Protein AF-A0A0L9V2R9-F1 (afdb_monomer_lite)

Foldseek 3Di:
DDWDFQVRVLQPPPDDQDPVVLVLLLVLLVVVLLVQVVVVHGPLDLFRRQKIQAPPDDPPPPDPDDDDDDDDDYDDDDDDDDDDDDDDDDDDDDDDDDDDDDDDDDDPPPPDDDSMDGHDDDPPDDDDPDDDDDPPVVVVVVVVVVVVVLRSVLLQALVVVVVDDDGSLSVLLSSLSSLLSSQPRDNDPVSVSVQSVCVLVLRHDVVCCVPPVPSSVLSSQSSPNDSVSRDDSD

InterPro domains:
  IPR000719 Protein kinase domain [PS50011] (1-234)
  IPR011009 Protein kinase-like domain superfamily [SSF56112] (4-233)
  IPR044630 WD-repeat protein SPA1/2/3/4 [PTHR44218] (3-233)

Organism: Phaseolus angularis (NCBI:txid3914)

pLDDT: mean 72.8, std 26.51, range [23.69, 98.31]

Sequence (234 aa):
MGDTSLRQWLDNPQRSVNFCECFNIFRQIVEIVHVAHSQGNAVHNVRPSCFVMSSFSHASSMDPATCSDADLDTPEEDSEIKTPTLTPTCDMHQQRCLGSDDFVPAKTSIASLSSVVFVPPTSLMEDIAGKDEEVAGKRQLYAIKQELVMELSWYTSPEEVAGAVRSCASDIFQLGVLLFELFYPLSRTEEKSRTMSSLRNRVLPPQLLLKWPKEASFCLWLLHPEPSHRPTIG

Secondary structure (DSSP, 8-state):
-PPEEHHHHHT-TT----HHHHHHHHHHHHHHHHHHHHTT---S--SGGGEEE---------------------------------------------------------TTS-SEEE-PPP------------HHHHHHHHHHHHHHHHHHHHH--HHHHTTPPP-HHHHHHHHHHHHHHHHS---SHHHHHHHHHHHHTT---HHHHHH-HHHHHHHHHHT-SSGGGSPP--

Structure (mmCIF, N/CA/C/O backbone):
data_AF-A0A0L9V2R9-F1
#
_entry.id   AF-A0A0L9V2R9-F1
#
loop_
_atom_site.group_PDB
_atom_site.id
_atom_site.type_symbol
_atom_site.label_atom_id
_atom_site.label_alt_id
_atom_site.label_comp_id
_atom_site.label_asym_id
_atom_site.label_entity_id
_atom_site.label_seq_id
_atom_site.pdbx_PDB_ins_code
_atom_site.Cartn_x
_atom_site.Cartn_y
_atom_site.Cartn_z
_atom_site.occupancy
_atom_site.B_iso_or_equiv
_atom_site.auth_seq_id
_atom_site.auth_comp_id
_atom_site.auth_asym_id
_atom_site.auth_atom_id
_atom_site.pdbx_PDB_model_num
ATOM 1 N N . MET A 1 1 ? -0.683 25.177 12.224 1.00 47.25 1 MET A N 1
ATOM 2 C CA . MET A 1 1 ? -0.540 23.756 12.607 1.00 47.25 1 MET A CA 1
ATOM 3 C C . MET A 1 1 ? 0.356 23.129 11.561 1.00 47.25 1 MET A C 1
ATOM 5 O O . MET A 1 1 ? 0.175 23.454 10.398 1.00 47.25 1 MET A O 1
ATOM 9 N N . GLY A 1 2 ? 1.403 22.423 11.986 1.00 59.56 2 GLY A N 1
ATOM 10 C CA . GLY A 1 2 ? 2.469 21.968 11.094 1.00 59.56 2 GLY A CA 1
ATOM 11 C C . GLY A 1 2 ? 2.037 20.814 10.196 1.00 59.56 2 GLY A C 1
ATOM 12 O O . GLY A 1 2 ? 1.174 20.019 10.568 1.00 59.56 2 GLY A O 1
ATOM 13 N N . ASP A 1 3 ? 2.675 20.736 9.037 1.00 75.31 3 ASP A N 1
ATOM 14 C CA . ASP A 1 3 ? 2.598 19.610 8.117 1.00 75.31 3 ASP A CA 1
ATOM 15 C C . ASP A 1 3 ? 2.971 18.305 8.848 1.00 75.31 3 ASP A C 1
ATOM 17 O O . ASP A 1 3 ? 4.060 18.189 9.412 1.00 75.31 3 ASP A O 1
ATOM 21 N N . THR A 1 4 ? 2.053 17.334 8.888 1.00 88.50 4 THR A N 1
ATOM 22 C CA . THR A 1 4 ? 2.271 16.023 9.532 1.00 88.50 4 THR A CA 1
ATOM 23 C C . THR A 1 4 ? 2.564 14.991 8.449 1.00 88.50 4 THR A C 1
ATOM 25 O O . THR A 1 4 ? 1.848 14.935 7.450 1.00 88.50 4 THR A O 1
ATOM 28 N N . SER A 1 5 ? 3.601 14.162 8.602 1.00 91.19 5 SER A N 1
ATOM 29 C CA . SER A 1 5 ? 3.856 13.104 7.613 1.00 91.19 5 SER A CA 1
ATOM 30 C C . SER A 1 5 ? 2.785 12.012 7.681 1.00 91.19 5 SER A C 1
ATOM 32 O O . SER A 1 5 ? 2.210 11.754 8.742 1.00 91.19 5 SER A O 1
ATOM 34 N N . LEU A 1 6 ? 2.528 11.316 6.571 1.00 92.81 6 LEU A N 1
ATOM 35 C CA . LEU A 1 6 ? 1.576 10.202 6.573 1.00 92.81 6 LEU A CA 1
ATO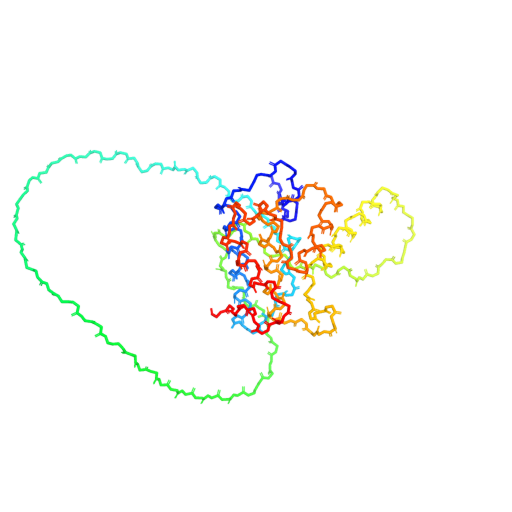M 36 C C . LEU A 1 6 ? 2.030 9.086 7.529 1.00 92.81 6 LEU A C 1
ATOM 38 O O . LEU A 1 6 ? 1.193 8.452 8.168 1.00 92.81 6 LEU A O 1
ATOM 42 N N . ARG A 1 7 ? 3.346 8.889 7.697 1.00 92.31 7 ARG A N 1
ATOM 43 C CA . ARG A 1 7 ? 3.908 7.983 8.716 1.00 92.31 7 ARG A CA 1
ATOM 44 C C . ARG A 1 7 ? 3.469 8.384 10.128 1.00 92.31 7 ARG A C 1
ATOM 46 O O . ARG A 1 7 ? 2.902 7.559 10.837 1.00 92.31 7 ARG A O 1
ATOM 53 N N . GLN A 1 8 ? 3.656 9.653 10.497 1.00 89.69 8 GLN A N 1
ATOM 54 C CA . GLN A 1 8 ? 3.243 10.180 11.804 1.00 89.69 8 GLN A CA 1
ATOM 55 C C . GLN A 1 8 ? 1.731 10.060 12.026 1.00 89.69 8 GLN A C 1
ATOM 57 O O . GLN A 1 8 ? 1.295 9.745 13.132 1.00 89.69 8 GLN A O 1
ATOM 62 N N . TRP A 1 9 ? 0.928 10.281 10.982 1.00 92.00 9 TRP A N 1
ATOM 63 C CA . TRP A 1 9 ? -0.521 10.105 11.063 1.00 92.00 9 TRP A CA 1
ATOM 64 C C . TRP A 1 9 ? -0.913 8.635 11.272 1.00 92.00 9 TRP A C 1
ATOM 66 O O . TRP A 1 9 ? -1.737 8.348 12.140 1.00 92.00 9 TRP A O 1
ATOM 76 N N . LEU A 1 10 ? -0.300 7.696 10.537 1.00 92.38 10 LEU A N 1
ATOM 77 C CA . LEU A 1 10 ? -0.572 6.257 10.658 1.00 92.38 10 LEU A CA 1
ATOM 78 C C . LEU A 1 10 ? -0.245 5.704 12.047 1.00 92.38 10 LEU A C 1
ATOM 80 O O . LEU A 1 10 ? -1.002 4.872 12.553 1.00 92.38 10 LEU A O 1
ATOM 84 N N . ASP A 1 11 ? 0.848 6.178 12.646 1.00 90.38 11 ASP A N 1
ATOM 85 C CA . ASP A 1 11 ? 1.344 5.703 13.940 1.00 90.38 11 ASP A CA 1
ATOM 86 C C . ASP A 1 11 ? 0.662 6.385 15.141 1.00 90.38 11 ASP A C 1
ATOM 88 O O . ASP A 1 11 ? 0.962 6.065 16.293 1.00 90.38 11 ASP A O 1
ATOM 92 N N . ASN A 1 12 ? -0.301 7.287 14.909 1.00 89.75 12 ASN A N 1
ATOM 93 C CA . ASN A 1 12 ? -1.099 7.877 15.979 1.00 89.75 12 ASN A CA 1
ATOM 94 C C . ASN A 1 12 ? -1.960 6.791 16.670 1.00 89.75 12 ASN A C 1
ATOM 96 O O . ASN A 1 12 ? -2.891 6.262 16.056 1.00 89.75 12 ASN A O 1
ATOM 100 N N . PRO A 1 13 ? -1.734 6.486 17.965 1.00 88.00 13 PRO A N 1
ATOM 101 C CA . PRO A 1 13 ? -2.442 5.412 18.665 1.00 88.00 13 PRO A CA 1
ATOM 102 C C . PRO A 1 13 ? -3.929 5.712 18.897 1.00 88.00 13 PRO A C 1
ATOM 104 O O . PRO A 1 13 ? -4.695 4.796 19.180 1.00 88.00 13 PRO A O 1
ATOM 107 N N . GLN A 1 14 ? -4.341 6.979 18.788 1.00 88.62 14 GLN A N 1
ATOM 108 C CA . GLN A 1 14 ? -5.740 7.402 18.890 1.00 88.62 14 GLN A CA 1
ATOM 109 C C . GLN A 1 14 ? -6.441 7.435 17.524 1.00 88.62 14 GLN A C 1
ATOM 111 O O . GLN A 1 14 ? -7.621 7.783 17.443 1.00 88.62 14 GLN A O 1
ATOM 116 N N . ARG A 1 15 ? -5.737 7.095 16.433 1.00 90.81 15 ARG A N 1
ATOM 117 C CA . ARG A 1 15 ? -6.322 7.061 15.093 1.00 90.81 15 ARG A CA 1
ATOM 118 C C . ARG A 1 15 ? -7.372 5.961 15.009 1.00 90.81 15 ARG A C 1
ATOM 120 O O . ARG A 1 15 ? -7.100 4.788 15.258 1.00 90.81 15 ARG A O 1
ATOM 127 N N . SER A 1 16 ? -8.562 6.339 14.562 1.00 91.62 16 SER A N 1
ATOM 128 C CA . SER A 1 16 ? -9.578 5.387 14.125 1.00 91.62 16 SER A CA 1
ATOM 129 C C . SER A 1 16 ? -9.516 5.206 12.606 1.00 91.62 16 SER A C 1
ATOM 131 O O . SER A 1 16 ? -9.122 6.111 11.874 1.00 91.62 16 SER A O 1
ATOM 133 N N . VAL A 1 17 ? -9.889 4.024 12.112 1.00 94.69 17 VAL A N 1
ATOM 134 C CA . VAL A 1 17 ? -9.959 3.769 10.665 1.00 94.69 17 VAL A CA 1
ATOM 135 C C . VAL A 1 17 ? -11.273 4.323 10.127 1.00 94.69 17 VAL A C 1
ATOM 137 O O . VAL A 1 17 ? -12.319 3.683 10.269 1.00 94.69 17 VAL A O 1
ATOM 140 N N . ASN A 1 18 ? -11.213 5.498 9.503 1.00 94.44 18 ASN A N 1
ATOM 141 C CA . ASN A 1 18 ? -12.306 6.061 8.718 1.00 94.44 18 ASN A CA 1
ATOM 142 C C . ASN A 1 18 ? -12.158 5.643 7.247 1.00 94.44 18 ASN A C 1
ATOM 144 O O . ASN A 1 18 ? -11.123 5.899 6.633 1.00 94.44 18 ASN A O 1
ATOM 148 N N . PHE A 1 19 ? -13.195 5.014 6.684 1.00 94.75 19 PHE A N 1
ATOM 149 C CA . PHE A 1 19 ? -13.167 4.520 5.305 1.00 94.75 19 PHE A CA 1
ATOM 150 C C . PHE A 1 19 ? -12.897 5.634 4.293 1.00 94.75 19 PHE A C 1
ATOM 152 O O . PHE A 1 19 ? -11.983 5.508 3.487 1.00 94.75 19 PHE A O 1
ATOM 159 N N . CYS A 1 20 ? -13.665 6.725 4.347 1.00 94.94 20 CYS A N 1
ATOM 160 C CA . CYS A 1 20 ? -13.565 7.817 3.383 1.00 94.94 20 CYS A CA 1
ATOM 161 C C . CYS A 1 20 ? -12.187 8.481 3.433 1.00 94.94 20 CYS A C 1
ATOM 163 O O . CYS A 1 20 ? -11.598 8.738 2.390 1.00 94.94 20 CYS A O 1
ATOM 165 N N . GLU A 1 21 ? -11.654 8.724 4.631 1.00 94.06 21 GLU A N 1
ATOM 166 C CA . GLU A 1 21 ? -10.327 9.320 4.809 1.00 94.06 21 GLU A CA 1
ATOM 167 C C . GLU A 1 21 ? -9.222 8.401 4.270 1.00 94.06 21 GLU A C 1
ATOM 169 O O . GLU A 1 21 ? -8.434 8.816 3.420 1.00 94.06 21 GLU A O 1
ATOM 174 N N . CYS A 1 22 ? -9.215 7.129 4.682 1.00 95.88 22 CYS A N 1
ATOM 175 C CA . CYS A 1 22 ? -8.221 6.151 4.234 1.00 95.88 22 CYS A CA 1
ATOM 176 C C . CYS A 1 22 ? -8.287 5.934 2.718 1.00 95.88 22 CYS A C 1
ATOM 178 O O . CYS A 1 22 ? -7.256 5.920 2.046 1.00 95.88 22 CYS A O 1
ATOM 180 N N . PHE A 1 23 ? -9.496 5.807 2.170 1.00 95.69 23 PHE A N 1
ATOM 181 C CA . PHE A 1 23 ? -9.713 5.637 0.739 1.00 95.69 23 PHE A CA 1
ATOM 182 C C . PHE A 1 23 ? -9.271 6.871 -0.053 1.00 95.69 23 PHE A C 1
ATOM 184 O O . PHE A 1 23 ? -8.610 6.731 -1.077 1.00 95.69 23 PHE A O 1
ATOM 191 N N . ASN A 1 24 ? -9.578 8.081 0.423 1.00 95.12 24 ASN A N 1
ATOM 192 C CA . ASN A 1 24 ? -9.160 9.316 -0.240 1.00 95.12 24 ASN A CA 1
ATOM 193 C C . ASN A 1 24 ? -7.638 9.498 -0.224 1.00 95.12 24 ASN A C 1
ATOM 195 O O . ASN A 1 24 ? -7.085 9.945 -1.229 1.00 95.12 24 ASN A O 1
ATOM 199 N N . ILE A 1 25 ? -6.962 9.155 0.878 1.00 95.75 25 ILE A N 1
ATOM 200 C CA . ILE A 1 25 ? -5.492 9.162 0.950 1.00 95.75 25 ILE A CA 1
ATOM 201 C C . ILE A 1 25 ? -4.922 8.157 -0.054 1.00 95.75 25 ILE A C 1
ATOM 203 O O . ILE A 1 25 ? -4.059 8.508 -0.858 1.00 95.75 25 ILE A O 1
ATOM 207 N N . PHE A 1 26 ? -5.433 6.923 -0.041 1.00 97.50 26 PHE A N 1
ATOM 208 C CA . PHE A 1 26 ? -4.978 5.878 -0.953 1.00 97.50 26 PHE A CA 1
ATOM 209 C C . PHE A 1 26 ? -5.172 6.281 -2.418 1.00 97.50 26 PHE A C 1
ATOM 211 O O . PHE A 1 26 ? -4.237 6.169 -3.204 1.00 97.50 26 PHE A O 1
ATOM 218 N N . ARG A 1 27 ? -6.348 6.816 -2.775 1.00 95.94 27 ARG A N 1
ATOM 219 C CA . ARG A 1 27 ? -6.659 7.272 -4.135 1.00 95.94 27 ARG A CA 1
ATOM 220 C C . ARG A 1 27 ? -5.682 8.346 -4.614 1.00 95.94 27 ARG A C 1
ATOM 222 O O . ARG A 1 27 ? -5.119 8.191 -5.687 1.00 95.94 27 ARG A O 1
ATOM 229 N N . GLN A 1 28 ? -5.431 9.380 -3.808 1.00 95.75 28 GLN A N 1
ATOM 230 C CA . GLN A 1 28 ? -4.483 10.449 -4.159 1.00 95.75 28 GLN A CA 1
ATOM 231 C C . GLN A 1 28 ? -3.069 9.905 -4.407 1.00 95.75 28 GLN A C 1
ATOM 233 O O . GLN A 1 28 ? -2.390 10.318 -5.342 1.00 95.75 28 GLN A O 1
ATOM 238 N N . ILE A 1 29 ? -2.621 8.943 -3.598 1.00 96.44 29 ILE A N 1
ATOM 239 C CA . ILE A 1 29 ? -1.298 8.332 -3.778 1.00 96.44 29 ILE A CA 1
ATOM 240 C C . ILE A 1 29 ? -1.267 7.445 -5.029 1.00 96.44 29 ILE A C 1
ATOM 242 O O . ILE A 1 29 ? -0.295 7.492 -5.780 1.00 96.44 29 ILE A O 1
ATOM 246 N N . VAL A 1 30 ? -2.333 6.688 -5.300 1.00 96.38 30 VAL A N 1
ATOM 247 C CA . VAL A 1 30 ? -2.476 5.927 -6.551 1.00 96.38 30 VAL A CA 1
ATOM 248 C C . VAL A 1 30 ? -2.455 6.852 -7.766 1.00 96.38 30 VAL A C 1
ATOM 250 O O . VAL A 1 30 ? -1.808 6.512 -8.749 1.00 96.38 30 VAL A O 1
ATOM 253 N N . GLU A 1 31 ? -3.089 8.025 -7.707 1.00 95.31 31 GLU A N 1
ATOM 254 C CA . GLU A 1 31 ? -3.049 9.026 -8.784 1.00 95.31 31 GLU A CA 1
ATOM 255 C C . GLU A 1 31 ? -1.613 9.520 -9.044 1.00 95.31 31 GLU A C 1
ATOM 257 O O . GLU A 1 31 ? -1.190 9.597 -10.197 1.00 95.31 31 GLU A O 1
ATOM 262 N N . ILE A 1 32 ? -0.822 9.773 -7.995 1.00 94.12 32 ILE A N 1
ATOM 263 C CA . ILE A 1 32 ? 0.600 10.142 -8.134 1.00 94.12 32 ILE A CA 1
ATOM 264 C C . ILE A 1 32 ? 1.391 9.021 -8.824 1.00 94.12 32 ILE A C 1
ATOM 266 O O . ILE A 1 32 ? 2.158 9.282 -9.754 1.00 94.12 32 ILE A O 1
ATOM 270 N N . VAL A 1 33 ? 1.192 7.772 -8.392 1.00 95.75 33 VAL A N 1
ATOM 271 C CA . VAL A 1 33 ? 1.854 6.602 -8.991 1.00 95.75 33 VAL A CA 1
ATOM 272 C C . VAL A 1 33 ? 1.412 6.406 -10.444 1.00 95.75 33 VAL A C 1
ATOM 274 O O . VAL A 1 33 ? 2.256 6.164 -11.302 1.00 95.75 33 VAL A O 1
ATOM 277 N N . HIS A 1 34 ? 0.123 6.585 -10.744 1.00 95.06 34 HIS A N 1
ATOM 278 C CA . HIS A 1 34 ? -0.423 6.513 -12.100 1.00 95.06 34 HIS A CA 1
ATOM 279 C C . HIS A 1 34 ? 0.251 7.508 -13.038 1.00 95.06 34 HIS A C 1
ATOM 281 O O . HIS A 1 34 ? 0.723 7.119 -14.105 1.00 95.06 34 HIS A O 1
ATOM 287 N N . VAL A 1 35 ? 0.354 8.776 -12.630 1.00 94.81 35 VAL A N 1
ATOM 288 C CA . VAL A 1 35 ? 1.003 9.809 -13.447 1.00 94.81 35 VAL A CA 1
ATOM 289 C C . VAL A 1 35 ? 2.458 9.433 -13.741 1.00 94.81 35 VAL A C 1
ATOM 291 O O . VAL A 1 35 ? 2.876 9.524 -14.894 1.00 94.81 35 VAL A O 1
ATOM 294 N N . ALA A 1 36 ? 3.213 8.938 -12.755 1.00 93.50 36 ALA A N 1
ATOM 295 C CA . ALA A 1 36 ? 4.586 8.479 -12.979 1.00 93.50 36 ALA A CA 1
ATOM 296 C C . ALA A 1 36 ? 4.654 7.280 -13.946 1.00 93.50 36 ALA A C 1
ATOM 298 O O . ALA A 1 36 ? 5.418 7.310 -14.916 1.00 93.50 36 ALA A O 1
ATOM 299 N N . HIS A 1 37 ? 3.812 6.262 -13.735 1.00 95.31 37 HIS A N 1
ATOM 300 C CA . HIS A 1 37 ? 3.779 5.049 -14.563 1.00 95.31 37 HIS A CA 1
ATOM 301 C C . HIS A 1 37 ? 3.379 5.350 -16.007 1.00 95.31 37 HIS A C 1
ATOM 303 O O . HIS A 1 37 ? 3.974 4.788 -16.926 1.00 95.31 37 HIS A O 1
ATOM 309 N N . SER A 1 38 ? 2.446 6.284 -16.221 1.00 94.38 38 SER A N 1
ATOM 310 C CA . SER A 1 38 ? 2.026 6.727 -17.560 1.00 94.38 38 SER A CA 1
ATOM 311 C C . SER A 1 38 ? 3.161 7.367 -18.372 1.00 94.38 38 SER A C 1
ATOM 313 O O . SER A 1 38 ? 3.125 7.375 -19.600 1.00 94.38 38 SER A O 1
ATOM 315 N N . GLN A 1 39 ? 4.197 7.864 -17.691 1.00 92.56 39 GLN A N 1
ATOM 316 C CA . GLN A 1 39 ? 5.399 8.445 -18.292 1.00 92.56 39 GLN A CA 1
ATOM 317 C C . GLN A 1 39 ? 6.550 7.431 -18.407 1.00 92.56 39 GLN A C 1
ATOM 319 O O . GLN A 1 39 ? 7.656 7.799 -18.795 1.00 92.56 39 GLN A O 1
ATOM 324 N N . GLY A 1 40 ? 6.310 6.162 -18.057 1.00 90.50 40 GLY A N 1
ATOM 325 C CA . GLY A 1 40 ? 7.318 5.101 -18.063 1.00 90.50 40 GLY A CA 1
ATOM 326 C C . GLY A 1 40 ? 8.248 5.101 -16.847 1.00 90.50 40 GLY A C 1
ATOM 327 O O . GLY A 1 40 ? 9.246 4.382 -16.857 1.00 90.50 40 GLY A O 1
ATOM 328 N N . ASN A 1 41 ? 7.933 5.874 -15.803 1.00 91.38 41 ASN A N 1
ATOM 329 C CA . ASN A 1 41 ? 8.768 6.018 -14.613 1.00 91.38 41 ASN A CA 1
ATOM 330 C C . ASN A 1 41 ? 8.157 5.293 -13.411 1.00 91.38 41 ASN A C 1
ATOM 332 O O . ASN A 1 41 ? 6.954 5.366 -13.178 1.00 91.38 41 ASN A O 1
ATOM 336 N N . ALA A 1 42 ? 8.999 4.661 -12.597 1.00 92.62 42 ALA A N 1
ATOM 337 C CA . ALA A 1 42 ? 8.609 4.156 -11.286 1.00 92.62 42 ALA A CA 1
ATOM 338 C C . ALA A 1 42 ? 8.916 5.197 -10.193 1.00 92.62 42 ALA A C 1
ATOM 340 O O . ALA A 1 42 ? 9.904 5.929 -10.267 1.00 92.62 42 ALA A O 1
ATOM 341 N N . VAL A 1 43 ? 8.065 5.267 -9.169 1.00 92.62 43 VAL A N 1
ATOM 342 C CA . VAL A 1 43 ? 8.197 6.193 -8.030 1.00 92.62 43 VAL A CA 1
ATOM 343 C C . VAL A 1 43 ? 9.263 5.706 -7.043 1.00 92.62 43 VAL A C 1
ATOM 345 O O . VAL A 1 43 ? 9.932 6.514 -6.395 1.00 92.62 43 VAL A O 1
ATOM 348 N N . HIS A 1 44 ? 9.425 4.386 -6.912 1.00 90.50 44 HIS A N 1
ATOM 349 C CA . HIS A 1 44 ? 10.377 3.660 -6.061 1.00 90.50 44 HIS A CA 1
ATOM 350 C C . HIS A 1 44 ? 10.207 3.820 -4.541 1.00 90.50 44 HIS A C 1
ATOM 352 O O . HIS A 1 44 ? 10.688 2.979 -3.777 1.00 90.50 44 HIS A O 1
ATOM 358 N N . ASN A 1 45 ? 9.553 4.886 -4.080 1.00 89.31 45 ASN A N 1
ATOM 359 C CA . ASN A 1 45 ? 9.419 5.244 -2.669 1.00 89.31 45 ASN A CA 1
ATOM 360 C C . ASN A 1 45 ? 7.961 5.533 -2.282 1.00 89.31 45 ASN A C 1
ATOM 362 O O . ASN A 1 45 ? 7.668 6.542 -1.642 1.00 89.31 45 ASN A O 1
ATOM 366 N N . VAL A 1 46 ? 7.036 4.641 -2.633 1.00 95.12 46 VAL A N 1
ATOM 367 C CA . VAL A 1 46 ? 5.634 4.719 -2.194 1.00 95.12 46 VAL A CA 1
ATOM 368 C C . VAL A 1 46 ? 5.529 4.266 -0.731 1.00 95.12 46 VAL A C 1
ATOM 370 O O . VAL A 1 46 ? 5.020 3.196 -0.405 1.00 95.12 46 VAL A O 1
ATOM 373 N N . ARG A 1 47 ? 6.077 5.080 0.175 1.00 94.06 47 ARG A N 1
ATOM 374 C CA . ARG A 1 47 ? 6.139 4.829 1.621 1.00 94.06 47 ARG A CA 1
ATOM 375 C C . ARG A 1 47 ? 5.536 6.006 2.385 1.00 94.06 47 ARG A C 1
ATOM 377 O O . ARG A 1 47 ? 5.720 7.140 1.951 1.00 94.06 47 ARG A O 1
ATOM 384 N N . PRO A 1 48 ? 4.865 5.787 3.528 1.00 93.75 48 PRO A N 1
ATOM 385 C CA . PRO A 1 48 ? 4.258 6.856 4.316 1.00 93.75 48 PRO A CA 1
ATOM 386 C C . PRO A 1 48 ? 5.188 8.016 4.677 1.00 93.75 48 PRO A C 1
ATOM 388 O O . PRO A 1 48 ? 4.736 9.157 4.700 1.00 93.75 48 PRO A O 1
ATOM 391 N N . SER A 1 49 ? 6.477 7.776 4.928 1.00 92.06 49 SER A N 1
ATOM 392 C CA . SER A 1 49 ? 7.427 8.871 5.190 1.00 92.06 49 SER A CA 1
ATOM 393 C C . SER A 1 49 ? 7.674 9.801 3.994 1.00 92.06 49 SER A C 1
ATOM 395 O O . SER A 1 49 ? 8.102 10.934 4.196 1.00 92.06 49 SER A O 1
ATOM 397 N N . CYS A 1 50 ? 7.373 9.364 2.768 1.00 91.25 50 CYS A N 1
ATOM 398 C CA . CYS A 1 50 ? 7.516 10.156 1.543 1.00 91.25 50 CYS A CA 1
ATOM 399 C C . CYS A 1 50 ? 6.273 10.994 1.215 1.00 91.25 50 CYS A C 1
ATOM 401 O O . CYS A 1 50 ? 6.237 11.651 0.177 1.00 91.25 50 CYS A O 1
ATOM 403 N N . PHE A 1 51 ? 5.254 10.983 2.077 1.00 92.38 51 PHE A N 1
ATOM 404 C CA . PHE A 1 51 ? 4.043 11.772 1.896 1.00 92.38 51 PHE A CA 1
ATOM 405 C C . PHE A 1 51 ? 3.785 12.658 3.106 1.00 92.38 51 PHE A C 1
ATOM 407 O O . PHE A 1 51 ? 3.921 12.242 4.259 1.00 92.38 51 PHE A O 1
ATOM 414 N N . VAL A 1 52 ? 3.361 13.883 2.831 1.00 91.00 52 VAL A N 1
ATOM 415 C CA . VAL A 1 52 ? 2.934 14.847 3.840 1.00 91.00 52 VAL A CA 1
ATOM 416 C C . VAL A 1 52 ? 1.433 15.046 3.725 1.00 91.00 52 VAL A C 1
ATOM 418 O O . VAL A 1 52 ? 0.913 15.260 2.629 1.00 91.00 52 VAL A O 1
ATOM 421 N N . MET A 1 53 ? 0.747 14.969 4.862 1.00 83.62 53 MET A N 1
ATOM 422 C CA . MET A 1 53 ? -0.653 15.341 4.988 1.00 83.62 53 MET A CA 1
ATOM 423 C C . MET A 1 53 ? -0.732 16.835 5.269 1.00 83.62 53 MET A C 1
ATOM 425 O O . MET A 1 53 ? -0.327 17.307 6.334 1.00 83.62 53 MET A O 1
ATOM 429 N N . SER A 1 54 ? -1.262 17.573 4.303 1.00 76.19 54 SER A N 1
ATOM 430 C CA . SER A 1 54 ? -1.585 18.977 4.484 1.00 76.19 54 SER A CA 1
ATOM 431 C C . SER A 1 54 ? -3.000 19.095 5.039 1.00 76.19 54 SER A C 1
ATOM 433 O O . SER A 1 54 ? -3.950 18.503 4.517 1.00 76.19 54 SER A O 1
ATOM 435 N N . SER A 1 55 ? -3.155 19.862 6.116 1.00 59.06 55 SER A N 1
ATOM 436 C CA . SER A 1 55 ? -4.462 20.209 6.665 1.00 59.06 55 SER A CA 1
ATOM 437 C C . SER A 1 55 ? -5.138 21.241 5.760 1.00 59.06 55 SER A C 1
ATOM 439 O O . SER A 1 55 ? -5.161 22.431 6.080 1.00 59.06 55 SER A O 1
ATOM 441 N N . PHE A 1 56 ? -5.682 20.817 4.621 1.00 48.12 56 PHE A N 1
ATOM 442 C CA . PHE A 1 56 ? -6.569 21.679 3.848 1.00 48.12 56 PHE A CA 1
ATOM 443 C C . PHE A 1 56 ? -7.933 21.731 4.535 1.00 48.12 56 PHE A C 1
ATOM 445 O O . PHE A 1 56 ? -8.758 20.833 4.409 1.00 48.12 56 PHE A O 1
ATOM 452 N N . SER A 1 57 ? -8.067 22.790 5.338 1.00 41.19 57 SER A N 1
ATOM 453 C CA . SER A 1 57 ? -9.269 23.564 5.660 1.00 41.19 57 SER A CA 1
ATOM 454 C C . SER A 1 57 ? -10.601 22.813 5.681 1.00 41.19 57 SER A C 1
ATOM 456 O O . SER A 1 57 ? -11.115 22.404 4.644 1.00 41.19 57 SER A O 1
ATOM 458 N N . HIS A 1 58 ? -11.240 22.830 6.857 1.00 39.91 58 HIS A N 1
ATOM 459 C CA . HIS A 1 58 ? -12.685 23.021 6.966 1.00 39.91 58 HIS A CA 1
ATOM 460 C C . HIS A 1 58 ? -13.130 24.071 5.934 1.00 39.91 58 HIS A C 1
ATOM 462 O O . HIS A 1 58 ? -13.086 25.272 6.199 1.00 39.91 58 HIS A O 1
ATOM 468 N N . ALA A 1 59 ? -13.550 23.638 4.749 1.00 34.72 59 ALA A N 1
ATOM 469 C CA . ALA A 1 59 ? -14.476 24.422 3.966 1.00 34.72 59 ALA A CA 1
ATOM 470 C C . ALA A 1 59 ? -15.771 24.356 4.772 1.00 34.72 59 ALA A C 1
ATOM 472 O O . ALA A 1 59 ? -16.440 23.324 4.815 1.00 34.72 59 ALA A O 1
ATOM 473 N N . SER A 1 60 ? -16.047 25.417 5.531 1.00 36.03 60 SER A N 1
ATOM 474 C CA . SER A 1 60 ? -17.366 25.630 6.105 1.00 36.03 60 SER A CA 1
ATOM 475 C C . SER A 1 60 ? -18.376 25.413 4.985 1.00 36.03 60 SER A C 1
ATOM 477 O O . SER A 1 60 ? -18.291 26.093 3.961 1.00 36.03 60 SER A O 1
ATOM 479 N N . SER A 1 61 ? -19.289 24.461 5.174 1.00 35.25 61 SER A N 1
ATOM 480 C CA . SER A 1 61 ? -20.517 24.386 4.394 1.00 35.25 61 SER A CA 1
ATOM 481 C C . SER A 1 61 ? -21.191 25.746 4.528 1.00 35.25 61 SER A C 1
ATOM 483 O O . SER A 1 61 ? -21.779 26.053 5.561 1.00 35.25 61 SER A O 1
ATOM 485 N N . MET A 1 62 ? -21.012 26.616 3.537 1.00 41.44 62 MET A N 1
ATOM 486 C CA . MET A 1 62 ? -21.990 27.658 3.304 1.00 41.44 62 MET A CA 1
ATOM 487 C C . MET A 1 62 ? -23.161 26.921 2.684 1.00 41.44 62 MET A C 1
ATOM 489 O O . MET A 1 62 ? -23.121 26.559 1.508 1.00 41.44 62 MET A O 1
ATOM 493 N N . ASP A 1 63 ? -24.142 26.623 3.532 1.00 42.50 63 ASP A N 1
ATOM 494 C CA . ASP A 1 63 ? -25.457 26.187 3.100 1.00 42.50 63 ASP A CA 1
ATOM 495 C C . ASP A 1 63 ? -25.904 27.097 1.946 1.00 42.50 63 ASP A C 1
ATOM 497 O O . ASP A 1 63 ? -25.892 28.326 2.106 1.00 42.50 63 ASP A O 1
ATOM 501 N N . PRO A 1 64 ? -26.281 26.558 0.773 1.00 40.50 64 PRO A N 1
ATOM 502 C CA . PRO A 1 64 ? -27.060 27.341 -0.163 1.00 40.50 64 PRO A CA 1
ATOM 503 C C . PRO A 1 64 ? -28.357 27.685 0.564 1.00 40.50 64 PRO A C 1
ATOM 505 O O . PRO A 1 64 ? -29.159 26.811 0.889 1.00 40.50 64 PRO A O 1
ATOM 508 N N . ALA A 1 65 ? -28.485 28.966 0.904 1.00 39.22 65 ALA A N 1
ATOM 509 C CA . ALA A 1 65 ? -29.640 29.525 1.568 1.00 39.22 65 ALA A CA 1
ATOM 510 C C . ALA A 1 65 ? -30.929 28.999 0.927 1.00 39.22 65 ALA A C 1
ATOM 512 O O . ALA A 1 65 ? -31.072 28.972 -0.295 1.00 39.22 65 ALA A O 1
ATOM 513 N N . THR A 1 66 ? -31.858 28.604 1.792 1.00 41.53 66 THR A N 1
ATOM 514 C CA . THR A 1 66 ? -33.280 28.466 1.510 1.00 41.53 66 THR A CA 1
ATOM 515 C C . THR A 1 66 ? -33.748 29.578 0.575 1.00 41.53 66 THR A C 1
ATOM 517 O O . THR A 1 66 ? -33.874 30.727 0.993 1.00 41.53 66 THR A O 1
ATOM 520 N N . CYS A 1 67 ? -34.062 29.225 -0.666 1.00 35.78 67 CYS A N 1
ATOM 521 C CA . CYS A 1 67 ? -34.994 29.988 -1.480 1.00 35.78 67 CYS A CA 1
ATOM 522 C C . CYS A 1 67 ? -36.247 29.130 -1.610 1.00 35.78 67 CYS A C 1
ATOM 524 O O . CYS A 1 67 ? -36.340 28.265 -2.478 1.00 35.78 67 CYS A O 1
ATOM 526 N N . SER A 1 68 ? -37.177 29.334 -0.680 1.00 39.75 68 SER A N 1
ATOM 527 C CA . SER A 1 68 ? -38.571 28.983 -0.910 1.00 39.75 68 SER A CA 1
ATOM 528 C C . SER A 1 68 ? -39.124 29.972 -1.927 1.00 39.75 68 SER A C 1
ATOM 530 O O . SER A 1 68 ? -39.123 31.164 -1.646 1.00 39.75 68 SER A O 1
ATOM 532 N N . ASP A 1 69 ? -39.630 29.479 -3.049 1.00 41.56 69 ASP A N 1
ATOM 533 C CA . ASP A 1 69 ? -40.802 30.074 -3.680 1.00 41.56 69 ASP A CA 1
ATOM 534 C C . ASP A 1 69 ? -41.629 28.957 -4.315 1.00 41.56 69 ASP A C 1
ATOM 536 O O . ASP A 1 69 ? -41.106 28.050 -4.965 1.00 41.56 69 ASP A O 1
ATOM 540 N N . ALA A 1 70 ? -42.918 28.989 -4.000 1.00 45.53 70 ALA A N 1
ATOM 541 C CA . ALA A 1 70 ? -43.904 27.987 -4.351 1.00 45.53 70 ALA A CA 1
ATOM 542 C C . ALA A 1 70 ? -44.645 28.346 -5.650 1.00 45.53 70 ALA A C 1
ATOM 544 O O . ALA A 1 70 ? -44.844 29.520 -5.950 1.00 45.53 70 ALA A O 1
ATOM 545 N N . ASP A 1 71 ? -45.100 27.277 -6.312 1.00 39.41 71 ASP A N 1
ATOM 546 C CA . ASP A 1 71 ? -46.259 27.126 -7.207 1.00 39.41 71 ASP A CA 1
ATOM 547 C C . ASP A 1 71 ? -46.337 27.889 -8.544 1.00 39.41 71 ASP A C 1
ATOM 549 O O . ASP A 1 71 ? -46.499 29.106 -8.581 1.00 39.41 71 ASP A O 1
ATOM 553 N N . LEU A 1 72 ? -46.413 27.122 -9.652 1.00 40.97 72 LEU A N 1
ATOM 554 C CA . LEU A 1 72 ? -47.656 27.014 -10.444 1.00 40.97 72 LEU A CA 1
ATOM 555 C C . LEU A 1 72 ? -47.685 25.790 -11.403 1.00 40.97 72 LEU A C 1
ATOM 557 O O . LEU A 1 72 ? -46.658 25.328 -11.894 1.00 40.97 72 LEU A O 1
ATOM 561 N N . ASP A 1 73 ? -48.914 25.325 -11.643 1.00 37.56 73 ASP A N 1
ATOM 562 C CA . ASP A 1 73 ? -49.459 24.115 -12.283 1.00 37.56 73 ASP A CA 1
ATOM 563 C C . ASP A 1 73 ? -49.285 23.884 -13.818 1.00 37.56 73 ASP A C 1
ATOM 565 O O . ASP A 1 73 ? -49.542 24.785 -14.608 1.00 37.56 73 ASP A O 1
ATOM 569 N N . THR A 1 74 ? -49.039 22.601 -14.184 1.00 37.75 74 THR A N 1
ATOM 570 C CA . THR A 1 74 ? -49.618 21.703 -15.255 1.00 37.75 74 THR A CA 1
ATOM 571 C C . THR A 1 74 ? -49.752 22.113 -16.755 1.00 37.75 74 THR A C 1
ATOM 573 O O . THR A 1 74 ? -49.762 23.299 -17.061 1.00 37.75 74 THR A O 1
ATOM 576 N N . PRO A 1 75 ? -50.083 21.186 -17.705 1.00 50.16 75 PRO A N 1
ATOM 577 C CA . PRO A 1 75 ? -49.571 19.824 -17.997 1.00 50.16 75 PRO A CA 1
ATOM 578 C C . PRO A 1 75 ? -49.297 19.570 -19.524 1.00 50.16 75 PRO A C 1
ATOM 580 O O . PRO A 1 75 ? -49.424 20.482 -20.336 1.00 50.16 75 PRO A O 1
ATOM 583 N N . GLU A 1 76 ? -49.008 18.299 -19.874 1.00 34.91 76 GLU A N 1
ATOM 584 C CA . GLU A 1 76 ? -49.269 17.564 -21.150 1.00 34.91 76 GLU A CA 1
ATOM 585 C C . GLU A 1 76 ? -48.083 17.144 -22.066 1.00 34.91 76 GLU A C 1
ATOM 587 O O . GLU A 1 76 ? -47.329 17.981 -22.555 1.00 34.91 76 GLU A O 1
ATOM 592 N N . GLU A 1 77 ? -48.084 15.824 -22.362 1.00 32.41 77 GLU A N 1
ATOM 593 C CA . GLU A 1 77 ? -47.692 15.099 -23.605 1.00 32.41 77 GLU A CA 1
ATOM 594 C C . GLU A 1 77 ? -46.197 15.043 -24.007 1.00 32.41 77 GLU A C 1
ATOM 596 O O . GLU A 1 77 ? -45.451 15.997 -23.836 1.00 32.41 77 GLU A O 1
ATOM 601 N N . ASP A 1 78 ? -45.626 14.015 -24.643 1.00 31.30 78 ASP A N 1
ATOM 602 C CA . ASP A 1 78 ? -45.900 12.597 -24.938 1.00 31.30 78 ASP A CA 1
ATOM 603 C C . ASP A 1 78 ? -44.606 12.052 -25.627 1.00 31.30 78 ASP A C 1
ATOM 605 O O . ASP A 1 78 ? -43.746 12.833 -26.045 1.00 31.30 78 ASP A O 1
ATOM 609 N N . SER A 1 79 ? -44.497 10.730 -25.798 1.00 34.12 79 SER A N 1
ATOM 610 C CA . SER A 1 79 ? -43.703 10.032 -26.833 1.00 34.12 79 SER A CA 1
ATOM 611 C C . SER A 1 79 ? -42.182 9.774 -26.656 1.00 34.12 79 SER A C 1
ATOM 613 O O . SER A 1 79 ? -41.306 10.584 -26.941 1.00 34.12 79 SER A O 1
ATOM 615 N N . GLU A 1 80 ? -41.899 8.523 -26.269 1.00 32.59 80 GLU A N 1
ATOM 616 C CA . GLU A 1 80 ? -41.217 7.473 -27.060 1.00 32.59 80 GLU A CA 1
ATOM 617 C C . GLU A 1 80 ? -39.814 7.649 -27.724 1.00 32.59 80 GLU A C 1
ATOM 619 O O . GLU A 1 80 ? -39.616 8.363 -28.698 1.00 32.59 80 GLU A O 1
ATOM 624 N N . ILE A 1 81 ? -38.930 6.705 -27.337 1.00 31.34 81 ILE A N 1
ATOM 625 C CA . ILE A 1 81 ? -38.092 5.819 -28.190 1.00 31.34 81 ILE A CA 1
ATOM 626 C C . ILE A 1 81 ? -36.650 6.235 -28.615 1.00 31.34 81 ILE A C 1
ATOM 628 O O . ILE A 1 81 ? -36.398 7.236 -29.270 1.00 31.34 81 ILE A O 1
ATOM 632 N N . LYS A 1 82 ? -35.761 5.235 -28.411 1.00 28.47 82 LYS A N 1
ATOM 633 C CA . LYS A 1 82 ? -34.535 4.810 -29.144 1.00 28.47 82 LYS A CA 1
ATOM 634 C C . LYS A 1 82 ? -33.138 5.237 -28.664 1.00 28.47 82 LYS A C 1
ATOM 636 O O . LYS A 1 82 ? -32.599 6.283 -28.995 1.00 28.47 82 LYS A O 1
ATOM 641 N N . THR A 1 83 ? -32.482 4.243 -28.061 1.00 30.98 83 THR A N 1
ATOM 642 C CA . THR A 1 83 ? -31.077 3.844 -28.275 1.00 30.98 83 THR A CA 1
ATOM 643 C C . THR A 1 83 ? -30.699 3.831 -29.770 1.00 30.98 83 THR A C 1
ATOM 645 O O . THR A 1 83 ? -31.553 3.515 -30.604 1.00 30.98 83 THR A O 1
ATOM 648 N N . PRO A 1 84 ? -29.417 4.057 -30.127 1.00 33.09 84 PRO A N 1
ATOM 649 C CA . PRO A 1 84 ? -28.561 2.889 -30.370 1.00 33.09 84 PRO A CA 1
ATOM 650 C C . PRO A 1 84 ? -27.068 3.038 -30.008 1.00 33.09 84 PRO A C 1
ATOM 652 O O . PRO A 1 84 ? -26.460 4.103 -30.057 1.00 33.09 84 PRO A O 1
ATOM 655 N N . THR A 1 85 ? -26.494 1.878 -29.694 1.00 25.06 85 THR A N 1
ATOM 656 C CA . THR A 1 85 ? -25.078 1.477 -29.757 1.00 25.06 85 THR A CA 1
ATOM 657 C C . THR A 1 85 ? -24.542 1.490 -31.199 1.00 25.06 85 THR A C 1
ATOM 659 O O . THR A 1 85 ? -25.334 1.260 -32.105 1.00 25.06 85 THR A O 1
ATOM 662 N N . LEU A 1 86 ? -23.223 1.694 -31.389 1.00 26.16 86 LEU A N 1
ATOM 663 C CA . LEU A 1 86 ? -22.273 1.022 -32.325 1.00 26.16 86 LEU A CA 1
ATOM 664 C C . LEU A 1 86 ? -20.984 1.883 -32.424 1.00 26.16 86 LEU A C 1
ATOM 666 O O . LEU A 1 86 ? -21.031 2.995 -32.929 1.00 26.16 86 LEU A O 1
ATOM 670 N N . THR A 1 87 ? -19.913 1.551 -31.688 1.00 27.70 87 THR A N 1
ATOM 671 C CA . THR A 1 87 ? -18.690 0.790 -32.080 1.00 27.70 87 THR A CA 1
ATOM 672 C C . THR A 1 87 ? -17.609 1.569 -32.857 1.00 27.70 87 THR A C 1
ATOM 674 O O . THR A 1 87 ? -17.929 2.514 -33.567 1.00 27.70 87 THR A O 1
ATOM 677 N N . PRO A 1 88 ? -16.321 1.188 -32.692 1.00 34.78 88 PRO A N 1
ATOM 678 C CA . PRO A 1 88 ? -15.160 2.055 -32.870 1.00 34.78 88 PRO A CA 1
ATOM 679 C C . PRO A 1 88 ? -14.408 1.793 -34.183 1.00 34.78 88 PRO A C 1
ATOM 681 O O . PRO A 1 88 ? -14.494 0.712 -34.762 1.00 34.78 88 PRO A O 1
ATOM 684 N N . THR A 1 89 ? -13.570 2.745 -34.583 1.00 23.69 89 THR A N 1
ATOM 685 C CA . THR A 1 89 ? -12.519 2.523 -35.585 1.00 23.69 89 THR A CA 1
ATOM 686 C C . THR A 1 89 ? -11.186 2.977 -35.009 1.00 23.69 89 THR A C 1
ATOM 688 O O . THR A 1 89 ? -10.944 4.167 -34.821 1.00 23.69 89 THR A O 1
ATOM 691 N N . CYS A 1 90 ? -10.346 1.992 -34.686 1.00 25.73 90 CYS A N 1
ATOM 692 C CA . CYS A 1 90 ? -8.910 2.157 -34.521 1.00 25.73 90 CYS A CA 1
ATOM 693 C C . CYS A 1 90 ? -8.282 2.359 -35.898 1.00 25.73 90 CYS A C 1
ATOM 695 O O . CYS A 1 90 ? -8.563 1.573 -36.799 1.00 25.73 90 CYS A O 1
ATOM 697 N N . ASP A 1 91 ? -7.363 3.313 -36.010 1.00 25.94 91 ASP A N 1
ATOM 698 C CA . ASP A 1 91 ? -6.355 3.283 -37.061 1.00 25.94 91 ASP A CA 1
ATOM 699 C C . ASP A 1 91 ? -4.964 3.515 -36.474 1.00 25.94 91 ASP A C 1
ATOM 701 O O . ASP A 1 91 ? -4.719 4.417 -35.671 1.00 25.94 91 ASP A O 1
ATOM 705 N N . MET A 1 92 ? -4.072 2.607 -36.857 1.00 33.91 92 MET A N 1
ATOM 706 C CA . MET A 1 92 ? -2.668 2.552 -36.490 1.00 33.91 92 MET A CA 1
ATOM 707 C C . MET A 1 92 ? -1.862 3.551 -37.320 1.00 33.91 92 MET A C 1
ATOM 709 O O . MET A 1 92 ? -1.899 3.517 -38.549 1.00 33.91 92 MET A O 1
ATOM 713 N N . HIS A 1 93 ? -0.993 4.320 -36.665 1.00 29.91 93 HIS A N 1
ATOM 714 C CA . HIS A 1 93 ? 0.245 4.751 -37.307 1.00 29.91 93 HIS A CA 1
ATOM 715 C C . HIS A 1 93 ? 1.427 4.599 -36.353 1.00 29.91 93 HIS A C 1
ATOM 717 O O . HIS A 1 93 ? 1.504 5.222 -35.298 1.00 29.91 93 HIS A O 1
ATOM 723 N N . GLN A 1 94 ? 2.332 3.702 -36.739 1.00 32.53 94 GLN A N 1
ATOM 724 C CA . GLN A 1 94 ? 3.653 3.534 -36.153 1.00 32.53 94 GLN A CA 1
ATOM 725 C C . GLN A 1 94 ? 4.539 4.701 -36.578 1.00 32.53 94 GLN A C 1
ATOM 727 O O . GLN A 1 94 ? 4.654 4.972 -37.772 1.00 32.53 94 GLN A O 1
ATOM 732 N N . GLN A 1 95 ? 5.279 5.288 -35.639 1.00 31.27 95 GLN A N 1
ATOM 733 C CA . GLN A 1 95 ? 6.549 5.917 -35.981 1.00 31.27 95 GLN A CA 1
ATOM 734 C C . GLN A 1 95 ? 7.548 5.831 -34.826 1.00 31.27 95 GLN A C 1
ATOM 736 O O . GLN A 1 95 ? 7.377 6.376 -33.743 1.00 31.27 95 GLN A O 1
ATOM 741 N N . ARG A 1 96 ? 8.599 5.066 -35.114 1.00 28.73 96 ARG A N 1
ATOM 742 C CA . ARG A 1 96 ? 9.861 4.933 -34.395 1.00 28.73 96 ARG A CA 1
ATOM 743 C C . ARG A 1 96 ? 10.673 6.211 -34.599 1.00 28.73 96 ARG A C 1
ATOM 745 O O . ARG A 1 96 ? 10.935 6.522 -35.752 1.00 28.73 96 ARG A O 1
ATOM 752 N N . CYS A 1 97 ? 11.176 6.830 -33.531 1.00 28.81 97 CYS A N 1
ATOM 753 C CA . CYS A 1 97 ? 12.385 7.660 -33.578 1.00 28.81 97 CYS A CA 1
ATOM 754 C C . CYS A 1 97 ? 13.158 7.559 -32.255 1.00 28.81 97 CYS A C 1
ATOM 756 O O . CYS A 1 97 ? 12.604 7.753 -31.179 1.00 28.81 97 CYS A O 1
ATOM 758 N N . LEU A 1 98 ? 14.443 7.225 -32.380 1.00 33.66 98 LEU A N 1
ATOM 759 C CA . LEU A 1 98 ? 15.476 7.323 -31.353 1.00 33.66 98 LEU A CA 1
ATOM 760 C C . LEU A 1 98 ? 15.873 8.796 -31.196 1.00 33.66 98 LEU A C 1
ATOM 762 O O . LEU A 1 98 ? 16.061 9.476 -32.203 1.00 33.66 98 LEU A O 1
ATOM 766 N N . GLY A 1 99 ? 16.057 9.255 -29.962 1.00 25.73 99 GLY A N 1
ATOM 767 C CA . GLY A 1 99 ? 16.591 10.581 -29.663 1.00 25.73 99 GLY A CA 1
ATOM 768 C C . GLY A 1 99 ? 16.811 10.744 -28.166 1.00 25.73 99 GLY A C 1
ATOM 769 O O . GLY A 1 99 ? 15.855 10.852 -27.410 1.00 25.73 99 GLY A O 1
ATOM 770 N N . SER A 1 100 ? 18.078 10.695 -27.762 1.00 40.09 100 SER A N 1
ATOM 771 C CA . SER A 1 100 ? 18.568 11.256 -26.504 1.00 40.09 100 SER A CA 1
ATOM 772 C C . SER A 1 100 ? 18.314 12.758 -26.522 1.00 40.09 100 SER A C 1
ATOM 774 O O . SER A 1 100 ? 18.608 13.359 -27.547 1.00 40.09 100 SER A O 1
ATOM 776 N N . ASP A 1 101 ? 17.795 13.325 -25.434 1.00 29.45 101 ASP A N 1
ATOM 777 C CA . ASP A 1 101 ? 18.216 14.625 -24.896 1.00 29.45 101 ASP A CA 1
ATOM 778 C C . ASP A 1 101 ? 17.558 14.877 -23.529 1.00 29.45 101 ASP A C 1
ATOM 780 O O . ASP A 1 101 ? 16.404 14.518 -23.281 1.00 29.45 101 ASP A O 1
ATOM 784 N N . ASP A 1 102 ? 18.357 15.457 -22.636 1.00 36.25 102 ASP A N 1
ATOM 785 C CA . ASP A 1 102 ? 18.059 15.807 -21.250 1.00 36.25 102 ASP A CA 1
ATOM 786 C C . ASP A 1 102 ? 16.742 16.586 -21.095 1.00 36.25 102 ASP A C 1
ATOM 788 O O . ASP A 1 102 ? 16.544 17.633 -21.714 1.00 36.25 102 ASP A O 1
ATOM 792 N N . PHE A 1 103 ? 15.853 16.121 -20.208 1.00 31.81 103 PHE A N 1
ATOM 793 C CA . PHE A 1 103 ? 14.588 16.803 -19.929 1.00 31.81 103 PHE A CA 1
ATOM 794 C C . PHE A 1 103 ? 14.440 17.190 -18.454 1.00 31.81 103 PHE A C 1
ATOM 796 O O . PHE A 1 103 ? 14.352 16.358 -17.551 1.00 31.81 103 PHE A O 1
ATOM 803 N N . VAL A 1 104 ? 14.375 18.504 -18.238 1.00 32.09 104 VAL A N 1
ATOM 804 C CA . VAL A 1 104 ? 14.012 19.176 -16.987 1.00 32.09 104 VAL A CA 1
ATOM 805 C C . VAL A 1 104 ? 12.493 19.060 -16.787 1.00 32.09 104 VAL A C 1
ATOM 807 O O . VAL A 1 104 ? 11.755 19.412 -17.709 1.00 32.09 104 VAL A O 1
ATOM 810 N N . PRO A 1 105 ? 11.969 18.642 -15.616 1.00 36.78 105 PRO A N 1
ATOM 811 C CA . PRO A 1 105 ? 10.531 18.452 -15.457 1.00 36.78 105 PRO A CA 1
ATOM 812 C C . PRO A 1 105 ? 9.793 19.794 -15.470 1.00 36.78 105 PRO A C 1
ATOM 814 O O . PRO A 1 105 ? 9.917 20.614 -14.554 1.00 36.78 105 PRO A O 1
ATOM 817 N N . ALA A 1 106 ? 8.991 20.010 -16.512 1.00 27.48 106 ALA A N 1
ATOM 818 C CA . ALA A 1 106 ? 8.011 21.082 -16.563 1.00 27.48 106 ALA A CA 1
ATOM 819 C C . ALA A 1 106 ? 6.945 20.862 -15.477 1.00 27.48 106 ALA A C 1
ATOM 821 O O . ALA A 1 106 ? 6.292 19.821 -15.415 1.00 27.48 106 ALA A O 1
ATOM 822 N N . LYS A 1 107 ? 6.763 21.867 -14.615 1.00 36.09 107 LYS A N 1
ATOM 823 C CA . LYS A 1 107 ? 5.744 21.896 -13.562 1.00 36.09 107 LYS A CA 1
ATOM 824 C C . LYS A 1 107 ? 4.353 21.990 -14.190 1.00 36.09 107 LYS A C 1
ATOM 826 O O . LYS A 1 107 ? 3.864 23.087 -14.448 1.00 36.09 107 LYS A O 1
ATOM 831 N N . THR A 1 108 ? 3.692 20.860 -14.415 1.00 34.78 108 THR A N 1
ATOM 832 C CA . THR A 1 108 ? 2.241 20.846 -14.629 1.00 34.78 108 THR A CA 1
ATOM 833 C C . THR A 1 108 ? 1.570 20.928 -13.261 1.00 34.78 108 THR A C 1
ATOM 835 O O . THR A 1 108 ? 1.574 19.990 -12.468 1.00 34.78 108 THR A O 1
ATOM 838 N N . SER A 1 109 ? 1.064 22.119 -12.949 1.00 39.91 109 SER A N 1
ATOM 839 C CA . SER A 1 109 ? 0.338 22.420 -11.721 1.00 39.91 109 SER A CA 1
ATOM 840 C C . SER A 1 109 ? -1.016 21.709 -11.714 1.00 39.91 109 SER A C 1
ATOM 842 O O . SER A 1 109 ? -2.006 22.248 -12.194 1.00 39.91 109 SER A O 1
ATOM 844 N N . ILE A 1 110 ? -1.054 20.514 -11.126 1.00 40.00 110 ILE A N 1
ATOM 845 C CA . ILE A 1 110 ? -2.280 19.859 -10.627 1.00 40.00 110 ILE A CA 1
ATOM 846 C C . ILE A 1 110 ? -2.534 20.194 -9.142 1.00 40.00 110 ILE A C 1
ATOM 848 O O . ILE A 1 110 ? -3.458 19.683 -8.513 1.00 40.00 110 ILE A O 1
ATOM 852 N N . ALA A 1 111 ? -1.718 21.078 -8.562 1.00 36.91 111 ALA A N 1
ATOM 853 C CA . ALA A 1 111 ? -1.812 21.506 -7.176 1.00 36.91 111 ALA A CA 1
ATOM 854 C C . ALA A 1 111 ? -3.012 22.439 -6.977 1.00 36.91 111 ALA A C 1
ATOM 856 O O . ALA A 1 111 ? -2.865 23.657 -7.019 1.00 36.91 111 ALA A O 1
ATOM 857 N N . SER A 1 112 ? -4.211 21.894 -6.780 1.00 49.38 112 SER A N 1
ATOM 858 C CA . SER A 1 112 ? -5.309 22.705 -6.229 1.00 49.38 112 SER A CA 1
ATOM 859 C C . SER A 1 112 ? -6.344 21.973 -5.376 1.00 49.38 112 SER A C 1
ATOM 861 O O . SER A 1 112 ? -7.175 22.659 -4.802 1.00 49.38 112 SER A O 1
ATOM 863 N N . LEU A 1 113 ? -6.293 20.644 -5.193 1.00 45.34 113 LEU A N 1
ATOM 864 C CA . LEU A 1 113 ? -7.207 19.944 -4.261 1.00 45.34 113 LEU A CA 1
ATOM 865 C C . LEU A 1 113 ? -6.583 18.756 -3.490 1.00 45.34 113 LEU A C 1
ATOM 867 O O . LEU A 1 113 ? -7.292 18.085 -2.743 1.00 45.34 113 LEU A O 1
ATOM 871 N N . SER A 1 114 ? -5.286 18.464 -3.654 1.00 54.78 114 SER A N 1
ATOM 872 C CA . SER A 1 114 ? -4.654 17.301 -3.008 1.00 54.78 114 SER A CA 1
ATOM 873 C C . SER A 1 114 ? -4.281 17.609 -1.557 1.00 54.78 114 SER A C 1
ATOM 875 O O . SER A 1 114 ? -3.463 18.492 -1.297 1.00 54.78 114 SER A O 1
ATOM 877 N N . SER A 1 115 ? -4.846 16.860 -0.608 1.00 71.94 115 SER A N 1
ATOM 878 C CA . SER A 1 115 ? -4.452 16.901 0.806 1.00 71.94 115 SER A CA 1
ATOM 879 C C . SER A 1 115 ? -3.130 16.176 1.067 1.00 71.94 115 SER A C 1
ATOM 881 O O . SER A 1 115 ? -2.597 16.252 2.172 1.00 71.94 115 SER A O 1
ATOM 883 N N . VAL A 1 116 ? -2.614 15.447 0.074 1.00 74.56 116 VAL A N 1
ATOM 884 C CA . VAL A 1 116 ? -1.366 14.687 0.160 1.00 74.56 116 VAL A CA 1
ATOM 885 C C . VAL A 1 116 ? -0.346 15.227 -0.840 1.00 74.56 116 VAL A C 1
ATOM 887 O O . VAL A 1 116 ? -0.655 15.416 -2.018 1.00 74.56 116 VAL A O 1
ATOM 890 N N . VAL A 1 117 ? 0.884 15.452 -0.379 1.00 81.44 117 VAL A N 1
ATOM 891 C CA . VAL A 1 117 ? 2.004 15.905 -1.218 1.00 81.44 117 VAL A CA 1
ATOM 892 C C . VAL A 1 117 ? 3.145 14.896 -1.131 1.00 81.44 117 VAL A C 1
ATOM 894 O O . VAL A 1 117 ? 3.531 14.494 -0.033 1.00 81.44 117 VAL A O 1
ATOM 897 N N . PHE A 1 118 ? 3.683 14.485 -2.283 1.00 81.25 118 PHE A N 1
ATOM 898 C CA . PHE A 1 118 ? 4.889 13.661 -2.346 1.00 81.25 118 PHE A CA 1
ATOM 899 C C . PHE A 1 118 ? 6.128 14.507 -2.050 1.00 81.25 118 PHE A C 1
ATOM 901 O O . PHE A 1 118 ? 6.328 15.567 -2.649 1.00 81.25 118 PHE A O 1
ATOM 908 N N . VAL A 1 119 ? 6.976 14.014 -1.155 1.00 77.75 119 VAL A N 1
ATOM 909 C CA . VAL A 1 119 ? 8.262 14.611 -0.812 1.00 77.75 119 VAL A CA 1
ATOM 910 C C . VAL A 1 119 ? 9.353 13.606 -1.184 1.00 77.75 119 VAL A C 1
ATOM 912 O O . VAL A 1 119 ? 9.427 12.537 -0.570 1.00 77.75 119 VAL A O 1
ATOM 915 N N . PRO A 1 120 ? 10.201 13.904 -2.186 1.00 63.47 120 PRO A N 1
ATOM 916 C CA . PRO A 1 120 ? 11.302 13.018 -2.531 1.00 63.47 120 PRO A CA 1
ATOM 917 C C . PRO A 1 120 ? 12.269 12.910 -1.341 1.00 63.47 120 PRO A C 1
ATOM 919 O O . PRO A 1 120 ? 12.509 13.914 -0.662 1.00 63.47 120 PRO A O 1
ATOM 922 N N . PRO A 1 121 ? 12.857 11.729 -1.078 1.00 53.28 121 PRO A N 1
ATOM 923 C CA . PRO A 1 121 ? 13.907 11.613 -0.077 1.00 53.28 121 PRO A CA 1
ATOM 924 C C . PRO A 1 121 ? 15.062 12.549 -0.448 1.00 53.28 121 PRO A C 1
ATOM 926 O O . PRO A 1 121 ? 15.645 12.414 -1.524 1.00 53.28 121 PRO A O 1
ATOM 929 N N . THR A 1 122 ? 15.412 13.494 0.426 1.00 42.78 122 THR A N 1
ATOM 930 C CA . THR A 1 122 ? 16.701 14.180 0.314 1.00 42.78 122 THR A CA 1
ATOM 931 C C . THR A 1 122 ? 17.790 13.122 0.479 1.00 42.78 122 THR A C 1
ATOM 933 O O . THR A 1 122 ? 17.699 12.257 1.353 1.00 42.78 122 THR A O 1
ATOM 936 N N . SER A 1 123 ? 18.782 13.123 -0.408 1.00 37.84 123 SER A N 1
ATOM 937 C CA . SER A 1 123 ? 19.896 12.175 -0.424 1.00 37.84 123 SER A CA 1
ATOM 938 C C . SER A 1 123 ? 20.693 12.250 0.883 1.00 37.84 123 SER A C 1
ATOM 940 O O . SER A 1 123 ? 21.671 12.978 1.002 1.00 37.84 123 SER A O 1
ATOM 942 N N . LEU A 1 124 ? 20.272 11.498 1.898 1.00 42.34 124 LEU A N 1
ATOM 943 C CA . LEU A 1 124 ? 20.953 11.380 3.186 1.00 42.34 124 LEU A CA 1
ATOM 944 C C . LEU A 1 124 ? 22.049 10.311 3.104 1.00 42.34 124 LEU A C 1
ATOM 946 O O . LEU A 1 124 ? 22.055 9.328 3.842 1.00 42.34 124 LEU A O 1
ATOM 950 N N . MET A 1 125 ? 22.981 10.514 2.183 1.00 42.31 125 MET A N 1
ATOM 951 C CA . MET A 1 125 ? 24.300 9.897 2.210 1.00 42.31 125 MET A CA 1
ATOM 952 C C . MET A 1 125 ? 25.293 10.905 1.649 1.00 42.31 125 MET A C 1
ATOM 954 O O . MET A 1 125 ? 25.630 10.834 0.480 1.00 42.31 125 MET A O 1
ATOM 958 N N . GLU A 1 126 ? 25.735 11.840 2.486 1.00 39.50 126 GLU A N 1
ATOM 959 C CA . GLU A 1 126 ? 27.022 12.513 2.314 1.00 39.50 126 GLU A CA 1
ATOM 960 C C . GLU A 1 126 ? 27.527 13.014 3.682 1.00 39.50 126 GLU A C 1
ATOM 962 O O . GLU A 1 126 ? 26.818 13.680 4.436 1.00 39.50 126 GLU A O 1
ATOM 967 N N . ASP A 1 127 ? 28.718 12.511 4.011 1.00 43.06 127 ASP A N 1
ATOM 968 C CA . ASP A 1 127 ? 29.710 12.815 5.048 1.00 43.06 127 ASP A CA 1
ATOM 969 C C . ASP A 1 127 ? 29.386 13.730 6.238 1.00 43.06 127 ASP A C 1
ATOM 971 O O . ASP A 1 127 ? 29.191 14.931 6.094 1.00 43.06 127 ASP A O 1
ATOM 975 N N . ILE A 1 128 ? 29.598 13.194 7.453 1.00 39.94 128 ILE A N 1
ATOM 976 C CA . ILE A 1 128 ? 30.177 13.978 8.558 1.00 39.94 128 ILE A CA 1
ATOM 977 C C . ILE A 1 128 ? 31.222 13.130 9.297 1.00 39.94 128 ILE A C 1
ATOM 979 O O . ILE A 1 128 ? 30.928 12.413 10.256 1.00 39.94 128 ILE A O 1
ATOM 983 N N . ALA A 1 129 ? 32.475 13.254 8.860 1.00 44.06 129 ALA A N 1
ATOM 984 C CA . ALA A 1 129 ? 33.626 13.118 9.741 1.00 44.06 129 ALA A CA 1
ATOM 985 C C . ALA A 1 129 ? 33.774 14.436 10.524 1.00 44.06 129 ALA A C 1
ATOM 987 O O . ALA A 1 129 ? 34.131 15.462 9.953 1.00 44.06 129 ALA A O 1
ATOM 988 N N . GLY A 1 130 ? 33.482 14.430 11.826 1.00 39.69 130 GLY A N 1
ATOM 989 C CA . GLY A 1 130 ? 33.641 15.614 12.678 1.00 39.69 130 GLY A CA 1
ATOM 990 C C . GLY A 1 130 ? 33.085 15.413 14.088 1.00 39.69 130 GLY A C 1
ATOM 991 O O . GLY A 1 130 ? 31.944 15.003 14.251 1.00 39.69 130 GLY A O 1
ATOM 992 N N . LYS A 1 131 ? 33.937 15.644 15.090 1.00 41.41 131 LYS A N 1
ATOM 993 C CA . LYS A 1 131 ? 33.803 15.329 16.526 1.00 41.41 131 LYS A CA 1
ATOM 994 C C . LYS A 1 131 ? 32.724 16.128 17.284 1.00 41.41 131 LYS A C 1
ATOM 996 O O . LYS A 1 131 ? 32.440 17.253 16.907 1.00 41.41 131 LYS A O 1
ATOM 1001 N N . ASP A 1 132 ? 32.232 15.501 18.368 1.00 51.41 132 ASP A N 1
ATOM 1002 C CA . ASP A 1 132 ? 31.657 16.025 19.637 1.00 51.41 132 ASP A CA 1
ATOM 1003 C C . ASP A 1 132 ? 30.846 17.338 19.565 1.00 51.41 132 ASP A C 1
ATOM 1005 O O . ASP A 1 132 ? 31.394 18.399 19.325 1.00 51.41 132 ASP A O 1
ATOM 1009 N N . GLU A 1 133 ? 29.519 17.358 19.723 1.00 49.34 133 GLU A N 1
ATOM 1010 C CA . GLU A 1 133 ? 28.754 17.120 20.961 1.00 49.34 133 GLU A CA 1
ATOM 1011 C C . GLU A 1 133 ? 27.293 16.681 20.644 1.00 49.34 133 GLU A C 1
ATOM 1013 O O . GLU A 1 133 ? 26.952 16.399 19.501 1.00 49.34 133 GLU A O 1
ATOM 1018 N N . GLU A 1 134 ? 26.444 16.562 21.672 1.00 45.41 134 GLU A N 1
ATOM 1019 C CA . GLU A 1 134 ? 25.004 16.230 21.682 1.00 45.41 134 GLU A CA 1
ATOM 1020 C C . GLU A 1 134 ? 24.613 14.733 21.679 1.00 45.41 134 GLU A C 1
ATOM 1022 O O . GLU A 1 134 ? 24.246 14.113 20.682 1.00 45.41 134 GLU A O 1
ATOM 1027 N N . VAL A 1 135 ? 24.645 14.133 22.874 1.00 49.47 135 VAL A N 1
ATOM 1028 C CA . VAL A 1 135 ? 24.253 12.734 23.143 1.00 49.47 135 VAL A CA 1
ATOM 1029 C C . VAL A 1 135 ? 22.732 12.498 23.020 1.00 49.47 135 VAL A C 1
ATOM 1031 O O . VAL A 1 135 ? 22.314 11.368 22.758 1.00 49.47 135 VAL A O 1
ATOM 1034 N N . ALA A 1 136 ? 21.897 13.537 23.156 1.00 48.78 136 ALA A N 1
ATOM 1035 C CA . ALA A 1 136 ? 20.436 13.439 23.026 1.00 48.78 136 ALA A CA 1
ATOM 1036 C C . ALA A 1 136 ? 19.980 13.449 21.554 1.00 48.78 136 ALA A C 1
ATOM 1038 O O . ALA A 1 136 ? 19.286 12.523 21.125 1.00 48.78 136 ALA A O 1
ATOM 1039 N N . GLY A 1 137 ? 20.461 14.415 20.760 1.00 49.72 137 GLY A N 1
ATOM 1040 C CA . GLY A 1 137 ? 20.205 14.490 19.320 1.00 49.72 137 GLY A CA 1
ATOM 1041 C C . GLY A 1 137 ? 20.674 13.247 18.563 1.00 49.72 137 GLY A C 1
ATOM 1042 O O . GLY A 1 137 ? 19.945 12.737 17.716 1.00 49.72 137 GLY A O 1
ATOM 1043 N N . LYS A 1 138 ? 21.825 12.665 18.934 1.00 50.53 138 LYS A N 1
ATOM 1044 C CA . LYS A 1 138 ? 22.347 11.425 18.323 1.00 50.53 138 LYS A CA 1
ATOM 1045 C C . LYS A 1 138 ? 21.439 10.210 18.545 1.00 50.53 138 LYS A C 1
ATOM 1047 O O . LYS A 1 138 ? 21.262 9.423 17.618 1.00 50.53 138 LYS A O 1
ATOM 1052 N N . ARG A 1 139 ? 20.831 10.053 19.731 1.00 55.28 139 ARG A N 1
ATOM 1053 C CA . ARG A 1 139 ? 19.885 8.951 20.013 1.00 55.28 139 ARG A CA 1
ATOM 1054 C C . ARG A 1 139 ? 18.565 9.127 19.272 1.00 55.28 139 ARG A C 1
ATOM 1056 O O . ARG A 1 139 ? 18.060 8.154 18.724 1.00 55.28 139 ARG A O 1
ATOM 1063 N N . GLN A 1 140 ? 18.050 10.355 19.211 1.00 52.84 140 GLN A N 1
ATOM 1064 C CA . GLN A 1 140 ? 16.832 10.668 18.463 1.00 52.84 140 GLN A CA 1
ATOM 1065 C C . GLN A 1 140 ? 17.033 10.467 16.954 1.00 52.84 140 GLN A C 1
ATOM 1067 O O . GLN A 1 140 ? 16.213 9.826 16.306 1.00 52.84 140 GLN A O 1
ATOM 1072 N N . LEU A 1 141 ? 18.162 10.925 16.402 1.00 57.69 141 LEU A N 1
ATOM 1073 C CA . LEU A 1 141 ? 18.565 10.644 15.019 1.00 57.69 141 LEU A CA 1
ATOM 1074 C C . LEU A 1 141 ? 18.708 9.147 14.759 1.00 57.69 141 LEU A C 1
ATOM 1076 O O . LEU A 1 141 ? 18.327 8.678 13.694 1.00 57.69 141 LEU A O 1
ATOM 1080 N N . TYR A 1 142 ? 19.255 8.393 15.712 1.00 58.69 142 TYR A N 1
ATOM 1081 C CA . TYR A 1 142 ? 19.391 6.946 15.580 1.00 58.69 142 TYR A CA 1
ATOM 1082 C C . TYR A 1 142 ? 18.029 6.243 15.590 1.00 58.69 142 TYR A C 1
ATOM 1084 O O . TYR A 1 142 ? 17.803 5.368 14.760 1.00 58.69 142 TYR A O 1
ATOM 1092 N N . ALA A 1 143 ? 17.101 6.670 16.450 1.00 58.88 143 ALA A N 1
ATOM 1093 C CA . ALA A 1 143 ? 15.729 6.169 16.477 1.00 58.88 143 ALA A CA 1
ATOM 1094 C C . ALA A 1 143 ? 14.975 6.485 15.170 1.00 58.88 143 ALA A C 1
ATOM 1096 O O . ALA A 1 143 ? 14.394 5.582 14.575 1.00 58.88 143 ALA A O 1
ATOM 1097 N N . ILE A 1 144 ? 15.080 7.720 14.661 1.00 61.59 144 ILE A N 1
ATOM 1098 C CA . ILE A 1 144 ? 14.497 8.127 13.367 1.00 61.59 144 ILE A CA 1
ATOM 1099 C C . ILE A 1 144 ? 15.112 7.319 12.215 1.00 61.59 144 ILE A C 1
ATOM 1101 O O . ILE A 1 144 ? 14.400 6.822 11.345 1.00 61.59 144 ILE A O 1
ATOM 1105 N N . LYS A 1 145 ? 16.439 7.132 12.216 1.00 62.66 145 LYS A N 1
ATOM 1106 C CA . LYS A 1 145 ? 17.128 6.295 11.223 1.00 62.66 145 LYS A CA 1
ATOM 1107 C C . LYS A 1 145 ? 16.650 4.845 11.288 1.00 62.66 145 LYS A C 1
ATOM 1109 O O . LYS A 1 145 ? 16.424 4.251 10.242 1.00 62.66 145 LYS A O 1
ATOM 1114 N N . GLN A 1 146 ? 16.466 4.280 12.479 1.00 63.66 146 GLN A N 1
ATOM 1115 C CA . GLN A 1 146 ? 15.965 2.914 12.637 1.00 63.66 146 GLN A CA 1
ATOM 1116 C C . GLN A 1 146 ? 14.523 2.759 12.150 1.00 63.66 146 GLN A C 1
ATOM 1118 O O . GLN A 1 146 ? 14.220 1.774 11.483 1.00 63.66 146 GLN A O 1
ATOM 1123 N N . GLU A 1 147 ? 13.649 3.722 12.429 1.00 64.56 147 GLU A N 1
ATOM 1124 C CA . GLU A 1 147 ? 12.259 3.701 11.971 1.00 64.56 147 GLU A CA 1
ATOM 1125 C C . GLU A 1 147 ? 12.159 3.774 10.441 1.00 64.56 147 GLU A C 1
ATOM 1127 O O . GLU A 1 147 ? 11.467 2.960 9.829 1.00 64.56 147 GLU A O 1
ATOM 1132 N N . LEU A 1 148 ? 12.940 4.660 9.811 1.00 74.50 148 LEU A N 1
ATOM 1133 C CA . LEU A 1 148 ? 13.020 4.772 8.349 1.00 74.50 148 LEU A CA 1
ATOM 1134 C C . LEU A 1 148 ? 13.641 3.530 7.693 1.00 74.50 148 LEU A C 1
ATOM 1136 O O . LEU A 1 148 ? 13.218 3.131 6.605 1.00 74.50 148 LEU A O 1
ATOM 1140 N N . VAL A 1 149 ? 14.628 2.903 8.344 1.00 82.94 149 VAL A N 1
ATOM 1141 C CA . VAL A 1 149 ? 15.233 1.640 7.887 1.00 82.94 149 VAL A CA 1
ATOM 1142 C C . VAL A 1 149 ? 14.231 0.488 7.985 1.00 82.94 149 VAL A C 1
ATOM 1144 O O . VAL A 1 149 ? 14.105 -0.292 7.039 1.00 82.94 149 VAL A O 1
ATOM 1147 N N . MET A 1 150 ? 13.482 0.390 9.088 1.00 86.31 150 MET A N 1
ATOM 1148 C CA . MET A 1 150 ? 12.426 -0.615 9.242 1.00 86.31 150 MET A CA 1
ATOM 1149 C C . MET A 1 150 ? 11.323 -0.419 8.204 1.00 86.31 150 MET A C 1
ATOM 1151 O O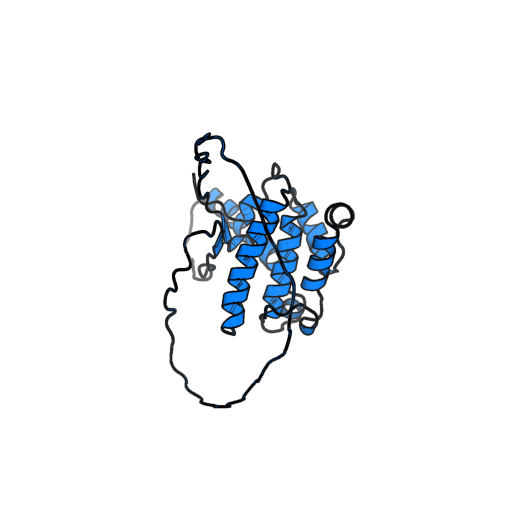 . MET A 1 150 ? 10.965 -1.376 7.518 1.00 86.31 150 MET A O 1
ATOM 1155 N N . GLU A 1 151 ? 10.842 0.811 8.025 1.00 91.56 151 GLU A N 1
ATOM 1156 C CA . GLU A 1 151 ? 9.842 1.127 7.009 1.00 91.56 151 GLU A CA 1
ATOM 1157 C C . GLU A 1 151 ? 10.330 0.747 5.608 1.00 91.56 151 GLU A C 1
ATOM 1159 O O . GLU A 1 151 ? 9.612 0.065 4.881 1.00 91.56 151 GLU A O 1
ATOM 1164 N N . LEU A 1 152 ? 11.557 1.123 5.230 1.00 91.38 152 LEU A N 1
ATOM 1165 C CA . LEU A 1 152 ? 12.118 0.724 3.938 1.00 91.38 152 LEU A CA 1
ATOM 1166 C C . LEU A 1 152 ? 12.051 -0.798 3.760 1.00 91.38 152 LEU A C 1
ATOM 1168 O O . LEU A 1 152 ? 11.592 -1.287 2.726 1.00 91.38 152 LEU A O 1
ATOM 1172 N N . SER A 1 153 ? 12.455 -1.541 4.792 1.00 93.25 153 SER A N 1
ATOM 1173 C CA . SER A 1 153 ? 12.450 -3.001 4.764 1.00 93.25 153 SER A CA 1
ATOM 1174 C C . SER A 1 153 ? 11.048 -3.596 4.630 1.00 93.25 153 SER A C 1
ATOM 1176 O O . SER A 1 153 ? 10.913 -4.596 3.936 1.00 93.25 153 SER A O 1
ATOM 1178 N N . TRP A 1 154 ? 10.004 -3.004 5.220 1.00 94.31 154 TRP A N 1
ATOM 1179 C CA . TRP A 1 154 ? 8.629 -3.514 5.104 1.00 94.31 154 TRP A CA 1
ATOM 1180 C C . TRP A 1 154 ? 8.040 -3.302 3.710 1.00 94.31 154 TRP A C 1
ATOM 1182 O O . TRP A 1 154 ? 7.294 -4.149 3.225 1.00 94.31 154 TRP A O 1
ATOM 1192 N N . TYR A 1 155 ? 8.415 -2.201 3.062 1.00 96.56 155 TYR A N 1
ATOM 1193 C CA . TYR A 1 155 ? 7.920 -1.810 1.743 1.00 96.56 155 TYR A CA 1
ATOM 1194 C C . TYR A 1 155 ? 8.740 -2.374 0.578 1.00 96.56 155 TYR A C 1
ATOM 1196 O O . TYR A 1 155 ? 8.286 -2.330 -0.560 1.00 96.56 155 TYR A O 1
ATOM 1204 N N . THR A 1 156 ? 9.928 -2.925 0.836 1.00 96.12 156 THR A N 1
ATOM 1205 C CA . THR A 1 156 ? 10.736 -3.576 -0.207 1.00 96.12 156 THR A CA 1
ATOM 1206 C C . THR A 1 156 ? 10.006 -4.812 -0.740 1.00 96.12 156 THR A C 1
ATOM 1208 O O . THR A 1 156 ? 9.609 -5.684 0.049 1.00 96.12 156 THR A O 1
ATOM 1211 N N . SER A 1 157 ? 9.835 -4.888 -2.057 1.00 96.81 157 SER A N 1
ATOM 1212 C CA . SER A 1 157 ? 9.106 -5.966 -2.721 1.00 96.81 157 SER A CA 1
ATOM 1213 C C . SER A 1 157 ? 9.911 -7.275 -2.772 1.00 96.81 157 SER A C 1
ATOM 1215 O O . SER A 1 157 ? 11.137 -7.261 -2.625 1.00 96.81 157 SER A O 1
ATOM 1217 N N . PRO A 1 158 ? 9.255 -8.439 -2.953 1.00 96.81 158 PRO A N 1
ATOM 1218 C CA . PRO A 1 158 ? 9.935 -9.735 -2.969 1.00 96.81 158 PRO A CA 1
ATOM 1219 C C . PRO A 1 158 ? 11.047 -9.827 -4.020 1.00 96.81 158 PRO A C 1
ATOM 1221 O O . PRO A 1 158 ? 12.116 -10.367 -3.740 1.00 96.81 158 PRO A O 1
ATOM 1224 N N . GLU A 1 159 ? 10.824 -9.265 -5.206 1.00 96.50 159 GLU A N 1
ATOM 1225 C CA . GLU A 1 159 ? 11.811 -9.247 -6.283 1.00 96.50 159 GLU A CA 1
ATOM 1226 C C . GLU A 1 159 ? 13.007 -8.334 -5.972 1.00 96.50 159 GLU A C 1
ATOM 1228 O O . GLU A 1 159 ? 14.141 -8.702 -6.269 1.00 96.50 159 GLU A O 1
ATOM 1233 N N . GLU A 1 160 ? 12.794 -7.194 -5.306 1.00 95.75 160 GLU A N 1
ATOM 1234 C CA . GLU A 1 160 ? 13.881 -6.310 -4.863 1.00 95.75 160 GLU A CA 1
ATOM 1235 C C . GLU A 1 160 ? 14.760 -6.997 -3.807 1.00 95.75 160 GLU A C 1
ATOM 1237 O O . GLU A 1 160 ? 15.985 -6.880 -3.848 1.00 95.75 160 GLU A O 1
ATOM 1242 N N . VAL A 1 161 ? 14.157 -7.764 -2.886 1.00 94.88 161 VAL A N 1
ATOM 1243 C CA . VAL A 1 161 ? 14.906 -8.589 -1.915 1.00 94.88 161 VAL A CA 1
ATOM 1244 C C . VAL A 1 161 ? 15.732 -9.664 -2.626 1.00 94.88 161 VAL A C 1
ATOM 1246 O O . VAL A 1 161 ? 16.842 -9.970 -2.192 1.00 94.88 161 VAL A O 1
ATOM 1249 N N . ALA A 1 162 ? 15.225 -10.210 -3.733 1.00 95.31 162 ALA A N 1
ATOM 1250 C CA . ALA A 1 162 ? 15.948 -11.156 -4.581 1.00 95.31 162 ALA A CA 1
ATOM 1251 C C . ALA A 1 162 ? 17.026 -10.496 -5.470 1.00 95.31 162 ALA A C 1
ATOM 1253 O O . ALA A 1 162 ? 17.712 -11.196 -6.215 1.00 95.31 162 ALA A O 1
ATOM 1254 N N . GLY A 1 163 ? 17.201 -9.172 -5.390 1.00 94.44 163 GLY A N 1
ATOM 1255 C CA . GLY A 1 163 ? 18.210 -8.419 -6.137 1.00 94.44 163 GLY A CA 1
ATOM 1256 C C . GLY A 1 163 ? 17.758 -7.932 -7.515 1.00 94.44 163 GLY A C 1
ATOM 1257 O O . GLY A 1 163 ? 18.590 -7.455 -8.287 1.00 94.44 163 GLY A O 1
ATOM 1258 N N . ALA A 1 164 ? 16.467 -8.037 -7.844 1.00 94.31 164 ALA A N 1
ATOM 1259 C CA . ALA A 1 164 ? 15.931 -7.458 -9.069 1.00 94.31 164 ALA A CA 1
ATOM 1260 C C . ALA A 1 164 ? 15.940 -5.923 -9.012 1.00 94.31 164 ALA A C 1
ATOM 1262 O O . ALA A 1 164 ? 15.872 -5.304 -7.947 1.00 94.31 164 ALA A O 1
ATOM 1263 N N . VAL A 1 165 ? 15.996 -5.300 -10.189 1.00 93.38 165 VAL A N 1
ATOM 1264 C CA . 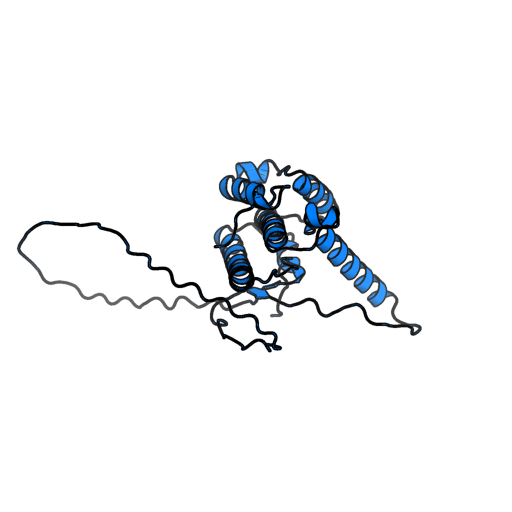VAL A 1 165 ? 15.886 -3.845 -10.319 1.00 93.38 165 VAL A CA 1
ATOM 1265 C C . VAL A 1 165 ? 14.456 -3.417 -9.997 1.00 93.38 165 VAL A C 1
ATOM 1267 O O . VAL A 1 165 ? 13.492 -4.072 -10.399 1.00 93.38 165 VAL A O 1
ATOM 1270 N N . ARG A 1 166 ? 14.323 -2.294 -9.287 1.00 93.06 166 ARG A N 1
ATOM 1271 C CA . ARG A 1 166 ? 13.022 -1.698 -8.975 1.00 93.06 166 ARG A CA 1
ATOM 1272 C C . ARG A 1 166 ? 12.249 -1.386 -10.253 1.00 93.06 166 ARG A C 1
ATOM 1274 O O . ARG A 1 166 ? 12.808 -0.826 -11.193 1.00 93.06 166 ARG A O 1
ATOM 1281 N N . SER A 1 167 ? 10.957 -1.685 -10.263 1.00 95.06 167 SER A N 1
ATOM 1282 C CA . SER A 1 167 ? 10.086 -1.481 -11.425 1.00 95.06 167 SER A CA 1
ATOM 1283 C C . SER A 1 167 ? 8.747 -0.867 -11.020 1.00 95.06 167 SER A C 1
ATOM 1285 O O . SER A 1 167 ? 8.441 -0.772 -9.832 1.00 95.06 167 SER A O 1
ATOM 1287 N N . CYS A 1 168 ? 7.905 -0.515 -11.997 1.00 96.31 168 CYS A N 1
ATOM 1288 C CA . CYS A 1 168 ? 6.536 -0.066 -11.728 1.00 96.31 168 CYS A CA 1
ATOM 1289 C C . CYS A 1 168 ? 5.763 -1.087 -10.880 1.00 96.31 168 CYS A C 1
ATOM 1291 O O . CYS A 1 168 ? 5.033 -0.712 -9.970 1.00 96.31 168 CYS A O 1
ATOM 1293 N N . ALA A 1 169 ? 5.981 -2.389 -11.100 1.00 97.00 169 ALA A N 1
ATOM 1294 C CA . ALA A 1 169 ? 5.354 -3.437 -10.300 1.00 97.00 169 ALA A CA 1
ATOM 1295 C C . ALA A 1 169 ? 5.809 -3.419 -8.828 1.00 97.00 169 ALA A C 1
ATOM 1297 O O . ALA A 1 169 ? 5.047 -3.833 -7.950 1.00 97.00 169 ALA A O 1
ATOM 1298 N N . SER A 1 170 ? 7.019 -2.934 -8.537 1.00 97.12 170 SER A N 1
ATOM 1299 C CA . SER A 1 170 ? 7.511 -2.752 -7.167 1.00 97.12 170 SER A CA 1
ATOM 1300 C C . SER A 1 170 ? 6.734 -1.636 -6.453 1.00 97.12 170 SER A C 1
ATOM 1302 O O . SER A 1 170 ? 6.350 -1.816 -5.298 1.00 97.12 170 SER A O 1
ATOM 1304 N N . ASP A 1 171 ? 6.365 -0.557 -7.154 1.00 97.50 171 ASP A N 1
ATOM 1305 C CA . ASP A 1 171 ? 5.465 0.475 -6.610 1.00 97.50 171 ASP A CA 1
ATOM 1306 C C . ASP A 1 171 ? 4.068 -0.088 -6.310 1.00 97.50 171 ASP A C 1
ATOM 1308 O O . ASP A 1 171 ? 3.465 0.252 -5.294 1.00 97.50 171 ASP A O 1
ATOM 1312 N N . ILE A 1 172 ? 3.555 -0.992 -7.156 1.00 98.06 172 ILE A N 1
ATOM 1313 C CA . ILE A 1 172 ? 2.258 -1.653 -6.922 1.00 98.06 172 ILE A CA 1
ATOM 1314 C C . ILE A 1 172 ? 2.289 -2.501 -5.644 1.00 98.06 172 ILE A C 1
ATOM 1316 O O . ILE A 1 172 ? 1.336 -2.486 -4.863 1.00 98.06 172 ILE A O 1
ATOM 1320 N N . PHE A 1 173 ? 3.400 -3.193 -5.377 1.00 98.12 173 PHE A N 1
ATOM 1321 C CA . PHE A 1 173 ? 3.584 -3.903 -4.109 1.00 98.12 173 PHE A CA 1
ATOM 1322 C C . PHE A 1 173 ? 3.590 -2.937 -2.919 1.00 98.12 173 PHE A C 1
ATOM 1324 O O . PHE A 1 173 ? 2.898 -3.171 -1.926 1.00 98.12 173 PHE A O 1
ATOM 1331 N N . GLN A 1 174 ? 4.324 -1.828 -3.033 1.00 97.88 174 GLN A N 1
ATOM 1332 C CA . GLN A 1 174 ? 4.381 -0.791 -2.003 1.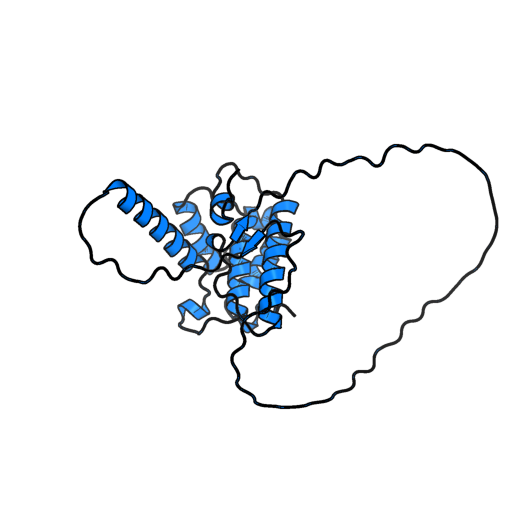00 97.88 174 GLN A CA 1
ATOM 1333 C C . GLN A 1 174 ? 2.997 -0.175 -1.723 1.00 97.88 174 GLN A C 1
ATOM 1335 O O . GLN A 1 174 ? 2.637 0.018 -0.559 1.00 97.88 174 GLN A O 1
ATOM 1340 N N . LEU A 1 175 ? 2.173 0.038 -2.758 1.00 98.12 175 LEU A N 1
ATOM 1341 C CA . LEU A 1 175 ? 0.763 0.422 -2.614 1.00 98.12 175 LEU A CA 1
ATOM 1342 C C . LEU A 1 175 ? -0.040 -0.625 -1.828 1.00 98.12 175 LEU A C 1
ATOM 1344 O O . LEU A 1 175 ? -0.872 -0.258 -1.002 1.00 98.12 175 LEU A O 1
ATOM 1348 N N . GLY A 1 176 ? 0.222 -1.918 -2.029 1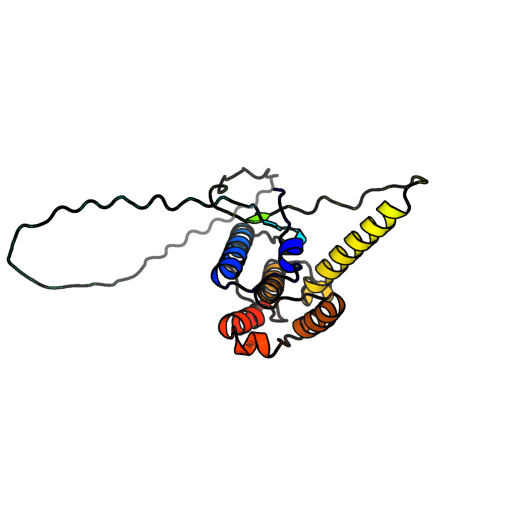.00 98.19 176 GLY A N 1
ATOM 1349 C CA . GLY A 1 176 ? -0.402 -2.995 -1.254 1.00 98.19 176 GLY A CA 1
ATOM 1350 C C . GLY A 1 176 ? -0.086 -2.923 0.241 1.00 98.19 176 GLY A C 1
ATOM 1351 O O . GLY A 1 176 ? -0.994 -3.044 1.068 1.00 98.19 176 GLY A O 1
ATOM 1352 N N . VAL A 1 177 ? 1.180 -2.668 0.589 1.00 98.00 177 VAL A N 1
ATOM 1353 C CA . VAL A 1 177 ? 1.615 -2.481 1.986 1.00 98.00 177 VAL A CA 1
ATOM 1354 C C . VAL A 1 177 ? 0.996 -1.212 2.580 1.00 98.00 177 VAL A C 1
ATOM 1356 O O . VAL A 1 177 ? 0.506 -1.225 3.708 1.00 98.00 177 VAL A O 1
ATOM 1359 N N . LEU A 1 178 ? 0.944 -0.123 1.810 1.00 97.75 178 LEU A N 1
ATOM 1360 C CA . LEU A 1 178 ? 0.302 1.122 2.228 1.00 97.75 178 LEU A CA 1
ATOM 1361 C C . LEU A 1 178 ? -1.196 0.945 2.501 1.00 97.75 178 LEU A C 1
ATOM 1363 O O . LEU A 1 178 ? -1.685 1.393 3.538 1.00 97.75 178 LEU A O 1
ATOM 1367 N N . LEU A 1 179 ? -1.918 0.279 1.596 1.00 98.06 179 LEU A N 1
ATOM 1368 C CA . LEU A 1 179 ? -3.341 -0.011 1.760 1.00 98.06 179 LEU A CA 1
ATOM 1369 C C . LEU A 1 179 ? -3.591 -0.797 3.049 1.00 98.06 179 LEU A C 1
ATOM 1371 O O . LEU A 1 179 ? -4.514 -0.482 3.800 1.00 98.06 179 LEU A O 1
ATOM 1375 N N . PHE A 1 180 ? -2.743 -1.788 3.327 1.00 98.12 180 PHE A N 1
ATOM 1376 C CA . PHE A 1 180 ? -2.804 -2.543 4.570 1.00 98.12 180 PHE A CA 1
ATOM 1377 C C . PHE A 1 180 ? -2.680 -1.636 5.804 1.00 98.12 180 PHE A C 1
ATOM 1379 O O . PHE A 1 180 ? -3.549 -1.682 6.675 1.00 98.12 180 PHE A O 1
ATOM 1386 N N . GLU A 1 181 ? -1.654 -0.780 5.872 1.00 96.50 181 GLU A N 1
ATOM 1387 C CA . GLU A 1 181 ? -1.450 0.116 7.023 1.00 96.50 181 GLU A CA 1
ATOM 1388 C C . GLU A 1 181 ? -2.598 1.126 7.209 1.00 96.50 181 GLU A C 1
ATOM 1390 O O . GLU A 1 181 ? -2.974 1.451 8.341 1.00 96.50 181 GLU A O 1
ATOM 1395 N N . LEU A 1 182 ? -3.198 1.609 6.115 1.00 96.56 182 LEU A N 1
ATOM 1396 C CA . LEU A 1 182 ? -4.340 2.525 6.179 1.00 96.56 182 LEU A CA 1
ATOM 1397 C C . LEU A 1 182 ? -5.535 1.882 6.901 1.00 96.56 182 LEU A C 1
ATOM 1399 O O . LEU A 1 182 ? -6.114 2.501 7.802 1.00 96.56 182 LEU A O 1
ATOM 1403 N N . PHE A 1 183 ? -5.853 0.628 6.563 1.00 96.75 183 PHE A N 1
ATOM 1404 C CA . PHE A 1 183 ? -7.035 -0.085 7.062 1.00 96.75 183 PHE A CA 1
ATOM 1405 C C . PHE A 1 183 ? -6.796 -0.949 8.311 1.00 96.75 183 PHE A C 1
ATOM 1407 O O . PHE A 1 183 ? -7.768 -1.341 8.968 1.00 96.75 183 PHE A O 1
ATOM 1414 N N . TYR A 1 184 ? -5.539 -1.214 8.675 1.00 95.31 184 TYR A N 1
ATOM 1415 C CA . TYR A 1 184 ? -5.158 -1.963 9.873 1.00 95.31 184 TYR A CA 1
ATOM 1416 C C . TYR A 1 184 ? -4.189 -1.146 10.752 1.00 95.31 184 TYR A C 1
ATOM 1418 O O . TYR A 1 184 ? -2.984 -1.136 10.500 1.00 95.31 184 TYR A O 1
ATOM 1426 N N . PRO A 1 185 ? -4.690 -0.426 11.776 1.00 90.62 185 PRO A N 1
ATOM 1427 C CA . PRO A 1 185 ? -3.872 0.441 12.615 1.00 90.62 185 PRO A CA 1
ATOM 1428 C C . PRO A 1 185 ? -2.951 -0.395 13.507 1.00 90.62 185 PRO A C 1
ATOM 1430 O O . PRO A 1 185 ? -3.398 -1.313 14.193 1.00 90.62 185 PRO A O 1
ATOM 1433 N N . LEU A 1 186 ? -1.664 -0.050 13.514 1.00 85.50 186 LEU A N 1
ATOM 1434 C CA . LEU A 1 186 ? -0.616 -0.754 14.252 1.00 85.50 186 LEU A CA 1
ATOM 1435 C C . LEU A 1 186 ? 0.008 0.199 15.271 1.00 85.50 186 LEU A C 1
ATOM 1437 O O . LEU A 1 186 ? 0.863 1.005 14.926 1.00 85.50 186 LEU A O 1
ATOM 1441 N N . SER A 1 187 ? -0.419 0.119 16.533 1.00 72.31 187 SER A N 1
ATOM 1442 C CA . SER A 1 187 ? -0.036 1.108 17.557 1.00 72.31 187 SER A CA 1
ATOM 1443 C C . SER A 1 187 ? 1.290 0.811 18.267 1.00 72.31 187 SER A C 1
ATOM 1445 O O . SER A 1 187 ? 1.818 1.677 18.959 1.00 72.31 187 SER A O 1
ATOM 1447 N N . ARG A 1 188 ? 1.827 -0.413 18.161 1.00 80.25 188 ARG A N 1
ATOM 1448 C CA . ARG A 1 188 ? 3.087 -0.814 18.813 1.00 80.25 188 ARG A CA 1
ATOM 1449 C C . ARG A 1 188 ? 4.081 -1.367 17.803 1.00 80.25 188 ARG A C 1
ATOM 1451 O O . ARG A 1 188 ? 3.738 -2.241 17.012 1.00 80.25 188 ARG A O 1
ATOM 1458 N N . THR A 1 189 ? 5.339 -0.936 17.895 1.00 81.62 189 THR A N 1
ATOM 1459 C CA . THR A 1 189 ? 6.422 -1.327 16.975 1.00 81.62 189 THR A CA 1
ATOM 1460 C C . THR A 1 189 ? 6.630 -2.841 16.888 1.00 81.62 189 THR A C 1
ATOM 1462 O O . THR A 1 189 ? 6.823 -3.375 15.800 1.00 81.62 189 THR A O 1
ATOM 1465 N N . GLU A 1 190 ? 6.566 -3.559 18.011 1.00 85.44 190 GLU A N 1
ATOM 1466 C CA . GLU A 1 190 ? 6.761 -5.015 18.017 1.00 85.44 190 GLU A CA 1
ATOM 1467 C C . GLU A 1 190 ? 5.618 -5.753 17.301 1.00 85.44 190 GLU A C 1
ATOM 1469 O O . GLU A 1 190 ? 5.855 -6.630 16.468 1.00 85.44 190 GLU A O 1
ATOM 1474 N N . GLU A 1 191 ? 4.373 -5.365 17.585 1.00 90.00 191 GLU A N 1
ATOM 1475 C CA . GLU A 1 191 ? 3.186 -5.900 16.914 1.00 90.00 191 GLU A CA 1
ATOM 1476 C C . GLU A 1 191 ? 3.225 -5.597 15.415 1.00 90.00 191 GLU A C 1
ATOM 1478 O O . GLU A 1 191 ? 2.976 -6.481 14.590 1.00 90.00 191 GLU A O 1
ATOM 1483 N N . LYS A 1 192 ? 3.627 -4.372 15.063 1.00 91.62 192 LYS A N 1
ATOM 1484 C CA . LYS A 1 192 ? 3.842 -3.938 13.685 1.00 91.62 192 LYS A CA 1
ATOM 1485 C C . LYS A 1 192 ? 4.866 -4.817 12.977 1.00 91.62 192 LYS A C 1
ATOM 1487 O O . LYS A 1 192 ? 4.573 -5.325 11.902 1.00 91.62 192 LYS A O 1
ATOM 1492 N N . SER A 1 193 ? 6.011 -5.087 13.602 1.00 91.00 193 SER A N 1
ATOM 1493 C CA . SER A 1 193 ? 7.056 -5.946 13.030 1.00 91.00 193 SER A CA 1
ATOM 1494 C C . SER A 1 193 ? 6.557 -7.369 12.742 1.00 91.00 193 SER A C 1
ATOM 1496 O O . SER A 1 193 ? 6.738 -7.880 11.631 1.00 91.00 193 SER A O 1
ATOM 1498 N N . ARG A 1 194 ? 5.854 -8.000 13.695 1.00 93.06 194 ARG A N 1
ATOM 1499 C CA . ARG A 1 194 ? 5.268 -9.345 13.504 1.00 93.06 194 ARG A CA 1
ATOM 1500 C C . ARG A 1 194 ? 4.211 -9.354 12.400 1.00 93.06 194 ARG A C 1
ATOM 1502 O O . ARG A 1 194 ? 4.176 -10.268 11.572 1.00 93.06 194 ARG A O 1
ATOM 1509 N N . THR A 1 195 ? 3.373 -8.322 12.372 1.00 95.44 195 THR A N 1
ATOM 1510 C CA . THR A 1 195 ? 2.293 -8.198 11.393 1.00 95.44 195 THR A CA 1
ATOM 1511 C C . THR A 1 195 ? 2.842 -7.956 9.989 1.00 95.44 195 THR A C 1
ATOM 1513 O O . THR A 1 195 ? 2.465 -8.671 9.068 1.00 95.44 195 THR A O 1
ATOM 1516 N N . MET A 1 196 ? 3.801 -7.042 9.824 1.00 95.12 196 MET A N 1
ATOM 1517 C CA . MET A 1 196 ? 4.467 -6.778 8.542 1.00 95.12 196 MET A CA 1
ATOM 1518 C C . MET A 1 196 ? 5.252 -7.996 8.038 1.00 95.12 196 MET A C 1
ATOM 1520 O O . MET A 1 196 ? 5.252 -8.292 6.845 1.00 95.12 196 MET A O 1
ATOM 1524 N N . SER A 1 197 ? 5.865 -8.767 8.942 1.00 93.56 197 SER A N 1
ATOM 1525 C CA . SER A 1 197 ? 6.515 -10.038 8.585 1.00 93.56 197 SER A CA 1
ATOM 1526 C C . SER A 1 197 ? 5.510 -11.075 8.062 1.00 93.56 197 SE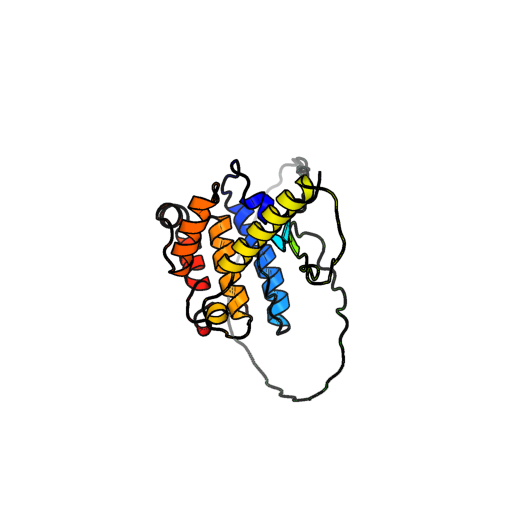R A C 1
ATOM 1528 O O . SER A 1 197 ? 5.796 -11.798 7.109 1.00 93.56 197 SER A O 1
ATOM 1530 N N . SER A 1 198 ? 4.312 -11.127 8.649 1.00 96.31 198 SER A N 1
ATOM 1531 C CA . SER A 1 198 ? 3.219 -12.000 8.190 1.00 96.31 198 SER A CA 1
ATOM 1532 C C . SER A 1 198 ? 2.639 -11.522 6.853 1.00 96.31 198 SER A C 1
ATOM 1534 O O . SER A 1 198 ? 2.413 -12.329 5.949 1.00 96.31 198 SER A O 1
ATOM 1536 N N . LEU A 1 199 ? 2.497 -10.203 6.687 1.00 96.62 199 LEU A N 1
ATOM 1537 C CA . LEU A 1 199 ? 2.006 -9.554 5.472 1.00 96.62 199 LEU A CA 1
ATOM 1538 C C . LEU A 1 199 ? 2.859 -9.894 4.246 1.00 96.62 199 LEU A C 1
ATOM 1540 O O . LEU A 1 199 ? 2.314 -10.143 3.174 1.00 96.62 199 LEU A O 1
ATOM 1544 N N . ARG A 1 200 ? 4.187 -9.979 4.404 1.00 92.94 200 ARG A N 1
ATOM 1545 C CA . ARG A 1 200 ? 5.104 -10.400 3.327 1.00 92.94 200 ARG A CA 1
ATOM 1546 C C . ARG A 1 200 ? 4.820 -11.802 2.797 1.00 92.94 200 ARG A C 1
ATOM 1548 O O . ARG A 1 200 ? 5.037 -12.067 1.622 1.00 92.94 200 ARG A O 1
ATOM 1555 N N . ASN A 1 201 ? 4.281 -12.671 3.646 1.00 94.38 201 ASN A N 1
ATOM 1556 C CA . ASN A 1 201 ? 3.818 -14.007 3.272 1.00 94.38 201 ASN A CA 1
ATOM 1557 C C . ASN A 1 201 ? 2.330 -14.020 2.882 1.00 94.38 201 ASN A C 1
ATOM 1559 O O . ASN A 1 201 ? 1.721 -15.084 2.800 1.00 94.38 201 ASN A O 1
ATOM 1563 N N . ARG A 1 202 ? 1.736 -12.839 2.653 1.00 96.38 202 ARG A N 1
ATOM 1564 C CA . ARG A 1 202 ? 0.321 -12.624 2.311 1.00 96.38 202 ARG A CA 1
ATOM 1565 C C . ARG A 1 202 ? -0.654 -13.136 3.374 1.00 96.38 202 ARG A C 1
ATOM 1567 O O . ARG A 1 202 ? -1.797 -13.466 3.071 1.00 96.38 202 ARG A O 1
ATOM 1574 N N . VAL A 1 203 ? -0.217 -13.167 4.633 1.00 97.38 203 VAL A N 1
ATOM 1575 C CA . VAL A 1 203 ? -1.066 -13.511 5.777 1.00 97.38 203 VAL A CA 1
ATOM 1576 C C . VAL A 1 203 ? -1.635 -12.225 6.370 1.00 97.38 203 VAL A C 1
ATOM 1578 O O . VAL A 1 203 ? -0.909 -11.439 6.978 1.00 97.38 203 VAL A O 1
ATOM 1581 N N . LEU A 1 204 ? -2.940 -12.015 6.186 1.00 96.81 204 LEU A N 1
ATOM 1582 C CA . LEU A 1 204 ? -3.666 -10.867 6.730 1.00 96.81 204 LEU A CA 1
ATOM 1583 C C . LEU A 1 204 ? -4.298 -11.187 8.097 1.00 96.81 204 LEU A C 1
ATOM 1585 O O . LEU A 1 204 ? -4.777 -12.306 8.298 1.00 96.81 204 LEU A O 1
ATOM 1589 N N . PRO A 1 205 ? -4.369 -10.215 9.026 1.00 96.00 205 PRO A N 1
ATOM 1590 C CA . PRO A 1 205 ? -5.102 -10.363 10.277 1.00 96.00 205 PRO A CA 1
ATOM 1591 C C . PRO A 1 205 ? -6.592 -10.670 10.032 1.00 96.00 205 PRO A C 1
ATOM 1593 O O . PRO A 1 205 ? -7.219 -10.010 9.194 1.00 96.00 205 PRO A O 1
ATOM 1596 N N . PRO A 1 206 ? -7.209 -11.595 10.793 1.00 95.75 206 PRO A N 1
ATOM 1597 C CA . PRO A 1 206 ? -8.631 -11.923 10.652 1.00 95.75 206 PRO A CA 1
ATOM 1598 C C . PRO A 1 206 ? -9.563 -10.713 10.786 1.00 95.75 206 PRO A C 1
ATOM 1600 O O . PRO A 1 206 ? -10.601 -10.649 10.134 1.00 95.75 206 PRO A O 1
ATOM 1603 N N . GLN A 1 207 ? -9.186 -9.727 11.602 1.00 94.31 207 GLN A N 1
ATOM 1604 C CA . GLN A 1 207 ? -9.968 -8.513 11.829 1.00 94.31 207 GLN A CA 1
ATOM 1605 C C . GLN A 1 207 ? -10.070 -7.658 10.563 1.00 94.31 207 GLN A C 1
ATOM 1607 O O . GLN A 1 207 ? -11.125 -7.078 10.308 1.00 94.31 207 GLN A O 1
ATOM 1612 N N . LEU A 1 208 ? -9.003 -7.603 9.758 1.00 95.69 208 LEU A N 1
ATOM 1613 C CA . LEU A 1 208 ? -9.021 -6.909 8.473 1.00 95.69 208 LEU A CA 1
ATOM 1614 C C . LEU A 1 208 ? -9.933 -7.645 7.485 1.00 95.69 208 LEU A C 1
ATOM 1616 O O . LEU A 1 208 ? -10.776 -7.015 6.858 1.00 95.69 208 LEU A O 1
ATOM 1620 N N . LEU A 1 209 ? -9.815 -8.975 7.409 1.00 96.12 209 LEU A N 1
ATOM 1621 C CA . LEU A 1 209 ? -10.639 -9.817 6.532 1.00 96.12 209 LEU A CA 1
ATOM 1622 C C . LEU A 1 209 ? -12.135 -9.722 6.863 1.00 96.12 209 LEU A C 1
ATOM 1624 O O . LEU A 1 209 ? -12.965 -9.726 5.960 1.00 96.12 209 LEU A O 1
ATOM 1628 N N . LEU A 1 210 ? -12.474 -9.620 8.151 1.00 96.94 210 LEU A N 1
ATOM 1629 C CA . LEU A 1 210 ? -13.856 -9.515 8.610 1.00 96.94 210 LEU A CA 1
ATOM 1630 C C . LEU A 1 210 ? -14.437 -8.111 8.397 1.00 96.94 210 LEU A C 1
ATOM 1632 O O . LEU A 1 210 ? -15.590 -7.981 7.991 1.00 96.94 210 LEU A O 1
ATOM 1636 N N . LYS A 1 211 ? -13.662 -7.062 8.697 1.00 96.62 211 LYS A N 1
ATOM 1637 C CA . LYS A 1 211 ? -14.149 -5.674 8.672 1.00 96.62 211 LYS A CA 1
ATOM 1638 C C . LYS A 1 211 ? -14.092 -5.044 7.278 1.00 96.62 211 LYS A C 1
ATOM 1640 O O . LYS A 1 211 ? -14.972 -4.261 6.936 1.00 96.62 211 LYS A O 1
ATOM 1645 N N . TRP A 1 212 ? -13.072 -5.388 6.495 1.00 97.44 212 TRP A N 1
ATOM 1646 C CA . TRP A 1 212 ? -12.734 -4.764 5.213 1.00 97.44 212 TRP A CA 1
ATOM 1647 C C . TRP A 1 212 ? -12.396 -5.831 4.150 1.00 97.44 212 TRP A C 1
ATOM 1649 O O . TRP A 1 212 ? -11.270 -5.892 3.650 1.00 97.44 212 TRP A O 1
ATOM 1659 N N . PRO A 1 213 ? -13.337 -6.737 3.810 1.00 97.81 213 PRO A N 1
ATOM 1660 C CA . PRO A 1 213 ? -13.054 -7.884 2.941 1.00 97.81 213 PRO A CA 1
ATOM 1661 C C . PRO A 1 213 ? -12.646 -7.486 1.514 1.00 97.81 213 PRO A C 1
ATOM 1663 O O . PRO A 1 213 ? -11.843 -8.179 0.881 1.00 97.81 213 PRO A O 1
ATOM 1666 N N . LYS A 1 214 ? -13.175 -6.370 0.996 1.00 97.94 214 LYS A N 1
ATOM 1667 C CA . LYS A 1 214 ? -12.846 -5.870 -0.348 1.00 97.94 214 LYS A CA 1
ATOM 1668 C C . LYS A 1 214 ? -11.420 -5.326 -0.384 1.00 97.94 214 LYS A C 1
ATOM 1670 O O . LYS A 1 214 ? -10.647 -5.683 -1.269 1.00 97.94 214 LYS A O 1
ATOM 1675 N N . GLU A 1 215 ? -11.058 -4.538 0.619 1.00 97.81 215 GLU A N 1
ATOM 1676 C CA . GLU A 1 215 ? -9.738 -3.931 0.780 1.00 97.81 215 GLU A CA 1
ATOM 1677 C C . GLU A 1 215 ? -8.690 -5.007 1.051 1.00 97.81 215 GLU A C 1
ATOM 1679 O O . GLU A 1 215 ? -7.605 -4.958 0.483 1.00 97.81 215 GLU A O 1
ATOM 1684 N N . ALA A 1 216 ? -9.026 -6.025 1.848 1.00 97.88 216 ALA A N 1
ATOM 1685 C CA . ALA A 1 216 ? -8.162 -7.175 2.082 1.00 97.88 216 ALA A CA 1
ATOM 1686 C C . ALA A 1 216 ? -7.896 -7.964 0.790 1.00 97.88 216 ALA A C 1
ATOM 1688 O O . ALA A 1 216 ? -6.750 -8.295 0.490 1.00 97.88 216 ALA A O 1
ATOM 1689 N N . SER A 1 217 ? -8.937 -8.220 -0.009 1.00 98.06 217 SER A N 1
ATOM 1690 C CA . SER A 1 217 ? -8.795 -8.896 -1.306 1.00 98.06 217 SER A CA 1
ATOM 1691 C C . SER A 1 217 ? -7.932 -8.080 -2.270 1.00 98.06 217 SER A C 1
ATOM 1693 O O . SER A 1 217 ? -7.039 -8.621 -2.923 1.00 98.06 217 SER A O 1
ATOM 1695 N N . PHE A 1 218 ? -8.153 -6.765 -2.316 1.00 97.88 218 PHE A N 1
ATOM 1696 C CA . PHE A 1 218 ? -7.370 -5.860 -3.148 1.00 97.88 218 PHE A CA 1
ATOM 1697 C C . PHE A 1 218 ? -5.908 -5.775 -2.683 1.00 97.88 218 PHE A C 1
ATOM 1699 O O . PHE A 1 218 ? -4.994 -5.898 -3.494 1.00 97.88 218 PHE A O 1
ATOM 1706 N N . CYS A 1 219 ? -5.676 -5.697 -1.372 1.00 97.81 219 CYS A N 1
ATOM 1707 C CA . CYS A 1 219 ? -4.352 -5.760 -0.758 1.00 97.81 219 CYS A CA 1
ATOM 1708 C C . CYS A 1 219 ? -3.611 -7.043 -1.162 1.00 97.81 219 CYS A C 1
ATOM 1710 O O . CYS A 1 219 ? -2.470 -6.979 -1.614 1.00 97.81 219 CYS A O 1
ATOM 1712 N N . LEU A 1 220 ? -4.272 -8.205 -1.108 1.00 98.19 220 LEU A N 1
ATOM 1713 C CA . LEU A 1 220 ? -3.675 -9.467 -1.548 1.00 98.19 220 LEU A CA 1
ATOM 1714 C C . LEU A 1 220 ? -3.302 -9.466 -3.033 1.00 98.19 220 LEU A C 1
ATOM 1716 O O . LEU A 1 220 ? -2.307 -10.103 -3.381 1.00 98.19 220 LEU A O 1
ATOM 1720 N N . TRP A 1 221 ? -4.072 -8.806 -3.899 1.00 98.12 221 TRP A N 1
ATOM 1721 C CA . TRP A 1 221 ? -3.754 -8.702 -5.326 1.00 98.12 221 TRP A CA 1
ATOM 1722 C C . TRP A 1 221 ? -2.512 -7.834 -5.570 1.00 98.12 221 TRP A C 1
ATOM 1724 O O . TRP A 1 221 ? -1.602 -8.255 -6.284 1.00 98.12 221 TRP A O 1
ATOM 1734 N N . LEU A 1 222 ? -2.427 -6.678 -4.906 1.00 98.25 222 LEU A N 1
ATOM 1735 C CA . LEU A 1 222 ? -1.261 -5.787 -4.963 1.00 98.25 222 LEU A CA 1
ATOM 1736 C C . LEU A 1 222 ? 0.008 -6.457 -4.408 1.00 98.25 222 LEU A C 1
ATOM 1738 O O . LEU A 1 222 ? 1.096 -6.292 -4.954 1.00 98.25 222 LEU A O 1
ATOM 1742 N N . LEU A 1 223 ? -0.140 -7.268 -3.356 1.00 98.31 223 LEU A N 1
ATOM 1743 C CA . LEU A 1 223 ? 0.948 -7.989 -2.687 1.00 98.31 223 LEU A CA 1
ATOM 1744 C C . LEU A 1 223 ? 1.307 -9.332 -3.342 1.00 98.31 223 LEU A C 1
ATOM 1746 O O . LEU A 1 223 ? 1.931 -10.182 -2.702 1.00 98.31 223 LEU A O 1
ATOM 1750 N N . HIS A 1 224 ? 0.904 -9.581 -4.591 1.00 98.06 224 HIS A N 1
ATOM 1751 C CA . HIS A 1 224 ? 1.268 -10.822 -5.271 1.00 98.06 224 HIS A CA 1
ATOM 1752 C C . HIS A 1 224 ? 2.809 -10.968 -5.359 1.00 98.06 224 HIS A C 1
ATOM 1754 O O . HIS A 1 224 ? 3.482 -9.994 -5.711 1.00 98.06 224 HIS A O 1
ATOM 1760 N N . PRO A 1 225 ? 3.400 -12.147 -5.048 1.00 96.56 225 PRO A N 1
ATOM 1761 C CA . PRO A 1 225 ? 4.855 -12.318 -5.045 1.00 96.56 225 PRO A CA 1
ATOM 1762 C C . PRO A 1 225 ? 5.452 -12.111 -6.435 1.00 96.56 225 PRO A C 1
ATOM 1764 O O . PRO A 1 225 ? 6.429 -11.388 -6.577 1.00 96.56 225 PRO A O 1
ATOM 1767 N N . GLU A 1 226 ? 4.806 -12.681 -7.451 1.00 97.00 226 GLU A N 1
ATOM 1768 C CA . GLU A 1 226 ? 5.173 -12.485 -8.850 1.00 97.00 226 GLU A CA 1
ATOM 1769 C C . GLU A 1 226 ? 4.747 -11.084 -9.331 1.00 97.00 226 GLU A C 1
ATOM 1771 O O . GLU A 1 226 ? 3.543 -10.795 -9.285 1.00 97.00 226 GLU A O 1
ATOM 1776 N N . PRO A 1 227 ? 5.678 -10.230 -9.806 1.00 96.94 227 PRO A N 1
ATOM 1777 C CA . PRO A 1 227 ? 5.375 -8.864 -10.238 1.00 96.94 227 PRO A CA 1
ATOM 1778 C C . PRO A 1 227 ? 4.365 -8.789 -11.388 1.00 96.94 227 PRO A C 1
ATOM 1780 O O . PRO A 1 227 ? 3.529 -7.891 -11.408 1.00 96.94 227 PRO A O 1
ATOM 1783 N N . SER A 1 228 ? 4.400 -9.750 -12.316 1.00 96.56 228 SER A N 1
ATOM 1784 C CA . SER A 1 228 ? 3.539 -9.779 -13.509 1.00 96.56 228 SER A CA 1
ATOM 1785 C C . SER A 1 228 ? 2.060 -10.066 -13.219 1.00 96.56 228 SER A C 1
ATOM 1787 O O . SER A 1 228 ? 1.211 -9.821 -14.071 1.00 96.56 228 SER A O 1
ATOM 1789 N N . HIS A 1 229 ? 1.730 -10.567 -12.025 1.00 97.00 229 HIS A N 1
ATOM 1790 C CA . HIS A 1 229 ? 0.346 -10.820 -11.605 1.00 97.00 229 HIS A CA 1
ATOM 1791 C C . HIS A 1 229 ? -0.265 -9.657 -10.806 1.00 97.00 229 HIS A C 1
ATOM 1793 O O . HIS A 1 229 ? -1.448 -9.706 -10.449 1.00 97.00 229 HIS A O 1
ATOM 1799 N N . ARG A 1 230 ? 0.527 -8.625 -10.494 1.00 97.38 230 ARG A N 1
ATOM 1800 C CA . ARG A 1 230 ? 0.029 -7.389 -9.879 1.00 97.38 230 ARG A CA 1
ATOM 1801 C C . ARG A 1 230 ? -0.725 -6.568 -10.939 1.00 97.38 230 ARG A C 1
ATOM 1803 O O . ARG A 1 230 ? -0.402 -6.676 -12.122 1.00 97.38 230 ARG A O 1
ATOM 1810 N N . PRO A 1 231 ? -1.729 -5.756 -10.562 1.00 95.81 231 PRO A N 1
ATOM 1811 C CA . PRO A 1 231 ? -2.419 -4.902 -11.523 1.00 95.81 231 PRO A CA 1
ATOM 1812 C C . PRO A 1 231 ? -1.464 -3.882 -12.141 1.00 95.81 231 PRO A C 1
ATOM 1814 O O . PRO A 1 231 ? -0.640 -3.291 -11.446 1.00 95.81 231 PRO A O 1
ATOM 1817 N N . THR A 1 232 ? -1.628 -3.626 -13.434 1.00 88.50 232 THR A N 1
ATOM 1818 C CA . THR A 1 232 ? -1.016 -2.476 -14.097 1.00 88.50 232 THR A CA 1
ATOM 1819 C C . THR A 1 232 ? -1.943 -1.281 -13.974 1.00 88.50 232 THR A C 1
ATOM 1821 O O . THR A 1 232 ? -3.142 -1.384 -14.238 1.00 88.50 232 THR A O 1
ATOM 1824 N N . ILE A 1 233 ? -1.383 -0.143 -13.592 1.00 76.62 233 ILE A N 1
ATOM 1825 C CA . ILE A 1 233 ? -2.084 1.131 -13.606 1.00 76.62 233 ILE A CA 1
ATOM 1826 C C . ILE A 1 233 ? -2.049 1.632 -15.061 1.00 76.62 233 ILE A C 1
ATOM 1828 O O . ILE A 1 233 ? -1.046 2.187 -15.501 1.00 76.62 233 ILE A O 1
ATOM 1832 N N . GLY A 1 234 ? -3.088 1.281 -15.826 1.00 58.66 234 GLY A N 1
ATOM 1833 C CA . GLY A 1 234 ? -3.266 1.641 -17.240 1.00 58.66 234 GLY A CA 1
ATOM 1834 C C . GLY A 1 234 ? -4.016 2.946 -17.442 1.00 58.66 234 GLY A C 1
ATOM 1835 O O . GLY A 1 234 ? -4.690 3.389 -16.485 1.00 58.66 234 GLY A O 1
#

Radius of gyration: 24.31 Å; chains: 1; bounding box: 83×44×60 Å